Protein 3KN1 (pdb70)

Solvent-accessible surface area: 12862 Å² total

GO terms:
  GO:0005802 trans-Golgi network (C, IDA)
  GO:0005794 Golgi apparatus (C, IMP)
  GO:0043001 Golgi to plasma membrane protein transport (P, IMP)
  GO:0043066 negative regulation of apoptotic process (P, IMP)
  GO:0090161 Golgi ribbon formation (P, IMP)
  GO:0090164 asymmetric Golgi ribbon formation (P, IMP)
  GO:0070273 phosphatidylinositol-4-phosphate binding (F, IDA)
  GO:0031985 Golgi cisterna (C, IDA)
  GO:0045053 protein retention in Golgi apparatus (P, IMP)
  GO:0009306 protein secretion (P, IMP)
  GO:0010467 gene expression (P, IMP)
  GO:0016477 cell migration (P, IMP)
  GO:0030032 lamellipodium assembly (P, IMP)
  GO:0050901 leukocyte tethering or rolling (P, IMP)
  GO:0048194 Golgi vesicle budding (P, IMP)
  GO:0060352 cell adhesion molecule production (P, IMP)
  GO:0050714 positive regulation of protein secretion (P, IMP)
  GO:0007030 Golgi organization (P, IMP)
  GO:0009101 glycoprotein biosynthetic process (P, IMP)
  GO:0005515 protein binding (F, IPI)

Structure (mmCIF, N/CA/C/O backbone):
data_3KN1
#
_entry.id   3KN1
#
_cell.length_a   174.369
_cell.length_b   174.369
_cell.length_c   174.369
_cell.angle_alpha   90.000
_cell.angle_beta   90.000
_cell.angle_gamma   90.000
#
_symmetry.space_group_name_H-M   'I 4 3 2'
#
loop_
_entity.id
_entity.type
_entity.pdbx_description
1 polymer 'Golgi phosphoprotein 3'
2 non-polymer 'SULFATE ION'
3 water water
#
loop_
_atom_site.group_PDB
_atom_site.id
_atom_site.type_symbol
_atom_site.label_atom_id
_atom_site.label_alt_id
_atom_site.label_comp_id
_atom_site.label_asym_id
_atom_site.label_entity_id
_atom_site.label_seq_id
_atom_site.pdbx_PDB_ins_code
_atom_site.Cartn_x
_atom_site.Cartn_y
_atom_site.Cartn_z
_atom_site.occupancy
_atom_site.B_iso_or_equiv
_atom_site.auth_seq_id
_atom_site.auth_comp_id
_atom_site.auth_asym_id
_atom_site.auth_atom_id
_atom_site.pdbx_PDB_model_num
ATOM 1 N N . ARG A 1 10 ? -26.674 45.946 -34.238 1.00 34.01 59 ARG A N 1
ATOM 2 C CA . ARG A 1 10 ? -26.556 46.567 -32.866 1.00 34.19 59 ARG A CA 1
ATOM 3 C C . ARG A 1 10 ? -25.190 46.243 -32.246 1.00 33.60 59 ARG A C 1
ATOM 4 O O . ARG A 1 10 ? -24.827 45.082 -32.099 1.00 33.58 59 ARG A O 1
ATOM 6 N N . LEU A 1 11 ? -24.443 47.286 -31.897 1.00 32.73 60 LEU A N 1
ATOM 7 C CA . LEU A 1 11 ? -23.089 47.139 -31.383 1.00 31.01 60 LEU A CA 1
ATOM 8 C C . LEU A 1 11 ? -22.892 47.652 -29.973 1.00 30.88 60 LEU A C 1
ATOM 9 O O . LEU A 1 11 ? -23.332 48.751 -29.594 1.00 30.68 60 LEU A O 1
ATOM 14 N N . THR A 1 12 ? -22.170 46.850 -29.208 1.00 30.84 61 THR A N 1
ATOM 15 C CA . THR A 1 12 ? -21.725 47.243 -27.882 1.00 30.89 61 THR A CA 1
ATOM 16 C C . THR A 1 12 ? -20.664 48.355 -27.974 1.00 30.25 61 THR A C 1
ATOM 17 O O . THR A 1 12 ? -19.962 48.474 -28.969 1.00 30.14 61 THR A O 1
ATOM 21 N N . LEU A 1 13 ? -20.551 49.176 -26.950 1.00 29.59 62 LEU A N 1
ATOM 22 C CA . LEU A 1 13 ? -19.490 50.166 -26.951 1.00 29.49 62 LEU A CA 1
ATOM 23 C C . LEU A 1 13 ? -18.083 49.559 -27.075 1.00 29.58 62 LEU A C 1
ATOM 24 O O . LEU A 1 13 ? -17.202 50.213 -27.600 1.00 29.94 62 LEU A O 1
ATOM 37 N N . GLU A 1 15 ? -17.385 46.929 -28.928 1.00 29.24 64 GLU A N 1
ATOM 38 C CA . GLU A 1 15 ? -17.312 46.767 -30.357 1.00 28.59 64 GLU A CA 1
ATOM 39 C C . GLU A 1 15 ? -17.212 48.100 -31.125 1.00 28.48 64 GLU A C 1
ATOM 40 O O . GLU A 1 15 ? -16.593 48.161 -32.187 1.00 29.33 64 GLU A O 1
ATOM 46 N N . GLU A 1 16 ? -17.785 49.180 -30.630 1.00 27.11 65 GLU A N 1
ATOM 47 C CA . GLU A 1 16 ? -17.654 50.379 -31.403 1.00 26.57 65 GLU A CA 1
ATOM 48 C C . GLU A 1 16 ? -16.281 50.963 -31.154 1.00 26.16 65 GLU A C 1
ATOM 49 O O . GLU A 1 16 ? -15.642 51.460 -32.070 1.00 26.63 65 GLU A O 1
ATOM 55 N N . VAL A 1 17 ? -15.781 50.906 -29.934 1.00 25.26 66 VAL A N 1
ATOM 56 C CA . VAL A 1 17 ? -14.440 51.457 -29.733 1.00 24.88 66 VAL A CA 1
ATOM 57 C C . VAL A 1 17 ? -13.433 50.699 -30.600 1.00 24.04 66 VAL A C 1
ATOM 58 O O . VAL A 1 17 ? -12.719 51.263 -31.407 1.00 23.27 66 VAL A O 1
ATOM 62 N N . LEU A 1 18 ? -13.425 49.395 -30.424 1.00 24.04 67 LEU A N 1
ATOM 63 C CA . LEU A 1 18 ? -12.602 48.510 -31.192 1.00 24.37 67 LEU A CA 1
ATOM 64 C C . LEU A 1 18 ? -12.631 48.836 -32.703 1.00 24.82 67 LEU A C 1
ATOM 65 O O . LEU A 1 18 ? -11.563 49.067 -33.316 1.00 24.43 67 LEU A O 1
ATOM 70 N N . LEU A 1 19 ? -13.843 48.897 -33.285 1.00 24.86 68 LEU A N 1
ATOM 71 C CA . LEU A 1 19 ? -13.996 49.253 -34.718 1.00 24.02 68 LEU A CA 1
ATOM 72 C C . LEU A 1 19 ? -13.390 50.585 -35.068 1.00 23.81 68 LEU A C 1
ATOM 73 O O . LEU A 1 19 ? -12.762 50.692 -36.102 1.00 24.10 68 LEU A O 1
ATOM 78 N N . LEU A 1 20 ? -13.548 51.585 -34.205 1.00 23.66 69 LEU A N 1
ATOM 79 C CA . LEU A 1 20 ? -12.944 52.888 -34.459 1.00 24.24 69 LEU A CA 1
ATOM 80 C C . LEU A 1 20 ? -11.422 52.777 -34.625 1.00 25.53 69 LEU A C 1
ATOM 81 O O . LEU A 1 20 ? -10.810 53.519 -35.407 1.00 25.47 69 LEU A O 1
ATOM 86 N N . GLY A 1 21 ? -10.829 51.817 -33.916 1.00 26.42 70 GLY A N 1
ATOM 87 C CA . GLY A 1 21 ? -9.393 51.647 -33.941 1.00 27.29 70 GLY A CA 1
ATOM 88 C C . GLY A 1 21 ? -8.911 50.774 -35.064 1.00 28.00 70 GLY A C 1
ATOM 89 O O . GLY A 1 21 ? -7.716 50.586 -35.225 1.00 27.99 70 GLY A O 1
ATOM 90 N N . LEU A 1 22 ? -9.842 50.214 -35.824 1.00 28.71 71 LEU A N 1
ATOM 91 C CA . LEU A 1 22 ? -9.484 49.473 -36.995 1.00 29.97 71 LEU A CA 1
ATOM 92 C C . LEU A 1 22 ? -9.404 50.419 -38.212 1.00 31.60 71 LEU A C 1
ATOM 93 O O . LEU A 1 22 ? -10.426 50.999 -38.630 1.00 31.94 71 LEU A O 1
ATOM 98 N N . LYS A 1 23 ? -8.191 50.577 -38.763 1.00 32.84 72 LYS A N 1
ATOM 99 C CA . LYS A 1 23 ? -7.900 51.541 -39.849 1.00 34.19 72 LYS A CA 1
ATOM 100 C C . LYS A 1 23 ? -8.005 51.023 -41.301 1.00 35.42 72 LYS A C 1
ATOM 101 O O . LYS A 1 23 ? -8.546 51.698 -42.152 1.00 36.53 72 LYS A O 1
ATOM 107 N N . ASP A 1 24 ? -7.434 49.872 -41.611 1.00 36.68 73 ASP A N 1
ATOM 108 C CA . ASP A 1 24 ? -7.552 49.329 -42.947 1.00 37.43 73 ASP A CA 1
ATOM 109 C C . ASP A 1 24 ? -8.471 48.145 -4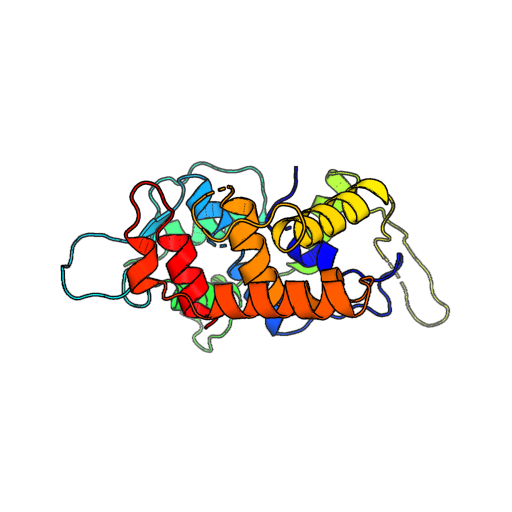2.785 1.00 37.87 73 ASP A C 1
ATOM 110 O O . ASP A 1 24 ? -9.170 48.013 -41.778 1.00 38.36 73 ASP A O 1
ATOM 115 N N . ARG A 1 25 ? -8.497 47.296 -43.782 1.00 38.18 74 ARG A N 1
ATOM 116 C CA . ARG A 1 25 ? -9.334 46.143 -43.740 1.00 38.18 74 ARG A CA 1
ATOM 117 C C . ARG A 1 25 ? -8.670 45.065 -42.887 1.00 37.74 74 ARG A C 1
ATOM 118 O O . ARG A 1 25 ? -9.334 44.437 -42.059 1.00 37.36 74 ARG A O 1
ATOM 126 N N . GLU A 1 26 ? -7.366 44.844 -43.096 1.00 37.48 75 GLU A N 1
ATOM 127 C CA . GLU A 1 26 ? -6.678 43.666 -42.511 1.00 37.52 75 GLU A CA 1
ATOM 128 C C . GLU A 1 26 ? -6.198 43.950 -41.100 1.00 36.37 75 GLU A C 1
ATOM 129 O O . GLU A 1 26 ? -6.012 43.040 -40.281 1.00 35.39 75 GLU A O 1
ATOM 135 N N . GLY A 1 27 ? -6.003 45.235 -40.837 1.00 35.72 76 GLY A N 1
ATOM 136 C CA . GLY A 1 27 ? -5.724 45.707 -39.497 1.00 34.86 76 GLY A CA 1
ATOM 137 C C . GLY A 1 27 ? -4.283 45.547 -39.134 1.00 34.15 76 GLY A C 1
ATOM 138 O O . GLY A 1 27 ? -3.962 45.601 -37.957 1.00 34.25 76 GLY A O 1
ATOM 139 N N . TYR A 1 28 ? -3.414 45.373 -40.130 1.00 33.52 77 TYR A N 1
ATOM 140 C CA . TYR A 1 28 ? -1.987 45.235 -39.848 1.00 33.38 77 TYR A CA 1
ATOM 141 C C . TYR A 1 28 ? -1.327 46.544 -39.471 1.00 33.19 77 TYR A C 1
ATOM 142 O O . TYR A 1 28 ? -0.166 46.575 -39.087 1.00 32.88 77 TYR A O 1
ATOM 151 N N . THR A 1 29 ? -2.032 47.652 -39.585 1.00 33.31 78 THR A N 1
ATOM 152 C CA . THR A 1 29 ? -1.418 48.863 -39.086 1.00 33.00 78 THR A CA 1
ATOM 153 C C . THR A 1 29 ? -2.259 49.441 -37.948 1.00 32.52 78 THR A C 1
ATOM 154 O O . THR A 1 29 ? -2.165 50.631 -37.658 1.00 32.17 78 THR A O 1
ATOM 158 N N . SER A 1 30 ? -3.066 48.580 -37.311 1.00 32.08 79 SER A N 1
ATOM 159 C CA . SER A 1 30 ? -3.828 48.926 -36.095 1.00 31.67 79 SER A CA 1
ATOM 160 C C . SER A 1 30 ? -3.248 48.156 -34.935 1.00 31.54 79 SER A C 1
ATOM 161 O O . SER A 1 30 ? -2.945 46.969 -35.112 1.00 31.90 79 SER A O 1
ATOM 164 N N . PHE A 1 31 ? -3.102 48.812 -33.769 1.00 30.93 80 PHE A N 1
ATOM 165 C CA . PHE A 1 31 ? -2.410 48.216 -32.610 1.00 30.19 80 PHE A CA 1
ATOM 166 C C . PHE A 1 31 ? -3.143 48.250 -31.307 1.00 30.14 80 PHE A C 1
ATOM 167 O O . PHE A 1 31 ? -3.766 49.237 -30.978 1.00 29.69 80 PHE A O 1
ATOM 175 N N . TRP A 1 32 ? -3.079 47.138 -30.580 1.00 30.44 81 TRP A N 1
ATOM 176 C CA . TRP A 1 32 ? -3.563 47.064 -29.201 1.00 30.34 81 TRP A CA 1
ATOM 177 C C . TRP A 1 32 ? -2.599 47.839 -28.351 1.00 30.77 81 TRP A C 1
ATOM 178 O O . TRP A 1 32 ? -1.447 48.037 -28.730 1.00 31.27 81 TRP A O 1
ATOM 189 N N . ASN A 1 33 ? -3.055 48.258 -27.193 1.00 30.96 82 ASN A N 1
ATOM 190 C CA . ASN A 1 33 ? -2.184 48.933 -26.270 1.00 31.53 82 ASN A CA 1
ATOM 191 C C . ASN A 1 33 ? -2.873 49.128 -24.915 1.00 32.57 82 ASN A C 1
ATOM 192 O O . ASN A 1 33 ? -3.981 48.677 -24.692 1.00 32.61 82 ASN A O 1
ATOM 197 N N . ASP A 1 34 ? -2.227 49.814 -24.003 1.00 34.12 83 ASP A N 1
ATOM 198 C CA . ASP A 1 34 ? -2.733 49.828 -22.659 1.00 35.90 83 ASP A CA 1
ATOM 199 C C . ASP A 1 34 ? -3.877 50.800 -22.455 1.00 35.83 83 ASP A C 1
ATOM 200 O O . ASP A 1 34 ? -4.567 50.759 -21.429 1.00 35.77 83 ASP A O 1
ATOM 205 N N . CYS A 1 35 ? -4.085 51.693 -23.412 1.00 35.70 84 CYS A N 1
ATOM 206 C CA . CYS A 1 35 ? -5.124 52.684 -23.226 1.00 35.89 84 CYS A CA 1
ATOM 207 C C . CYS A 1 35 ? -6.445 52.077 -23.528 1.00 34.13 84 CYS A C 1
ATOM 208 O O . CYS A 1 35 ? -7.371 52.224 -22.741 1.00 34.25 84 CYS A O 1
ATOM 211 N N . ILE A 1 36 ? -6.499 51.374 -24.655 1.00 32.37 85 ILE A N 1
ATOM 212 C CA . ILE A 1 36 ? -7.720 50.789 -25.177 1.00 30.62 85 ILE A CA 1
ATOM 213 C C . ILE A 1 36 ? -8.170 49.559 -24.366 1.00 30.95 85 ILE A C 1
ATOM 214 O O . ILE A 1 36 ? -9.375 49.326 -24.203 1.00 31.65 85 ILE A O 1
ATOM 219 N N . SER A 1 37 ? -7.246 48.765 -23.835 1.00 30.04 86 SER A N 1
ATOM 220 C CA . SER A 1 37 ? -7.719 47.625 -23.073 1.00 30.02 86 SER A CA 1
ATOM 221 C C . SER A 1 37 ? -8.260 48.098 -21.751 1.00 29.24 86 SER A C 1
ATOM 222 O O . SER A 1 37 ? -9.115 47.453 -21.153 1.00 29.52 86 SER A O 1
ATOM 225 N N . SER A 1 38 ? -7.775 49.231 -21.289 1.00 28.21 87 SER A N 1
ATOM 226 C CA . SER A 1 38 ? -8.424 49.855 -20.167 1.00 27.82 87 SER A CA 1
ATOM 227 C C . SER A 1 38 ? -9.715 50.458 -20.627 1.00 27.42 87 SER A C 1
ATOM 228 O O . SER A 1 38 ? -10.739 50.290 -19.979 1.00 27.46 87 SER A O 1
ATOM 231 N N . GLY A 1 39 ? -9.648 51.152 -21.766 1.00 27.26 88 GLY A N 1
ATOM 232 C CA . GLY A 1 39 ? -10.802 51.729 -22.448 1.00 26.45 88 GLY A CA 1
ATOM 233 C C . GLY A 1 39 ? -11.948 50.757 -22.492 1.00 26.13 88 GLY A C 1
ATOM 234 O O . GLY A 1 39 ? -13.037 51.078 -22.073 1.00 26.20 88 GLY A O 1
ATOM 235 N N . LEU A 1 40 ? -11.690 49.539 -22.945 1.00 25.88 89 LEU A N 1
ATOM 236 C CA . LEU A 1 40 ? -12.757 48.577 -23.087 1.00 25.96 89 LEU A CA 1
ATOM 237 C C . LEU A 1 40 ? -13.387 48.137 -21.759 1.00 26.62 89 LEU A C 1
ATOM 238 O O . LEU A 1 40 ? -14.553 47.765 -21.689 1.00 27.00 89 LEU A O 1
ATOM 243 N N . ARG A 1 41 ? -12.623 48.168 -20.691 1.00 27.13 90 ARG A N 1
ATOM 244 C CA . ARG A 1 41 ? -13.208 47.801 -19.435 1.00 27.76 90 ARG A CA 1
ATOM 245 C C . ARG A 1 41 ? -14.112 48.915 -18.936 1.00 28.37 90 ARG A C 1
ATOM 246 O O . ARG A 1 41 ? -15.119 48.650 -18.296 1.00 28.65 90 ARG A O 1
ATOM 254 N N . GLY A 1 42 ? -13.795 50.155 -19.295 1.00 28.45 91 GLY A N 1
ATOM 255 C CA . GLY A 1 42 ? -14.709 51.245 -19.034 1.00 28.99 91 GLY A CA 1
ATOM 256 C C . GLY A 1 42 ? -15.993 50.999 -19.803 1.00 29.78 91 GLY A C 1
ATOM 257 O O . GLY A 1 42 ? -17.085 51.100 -19.257 1.00 30.36 91 GLY A O 1
ATOM 258 N N . CYS A 1 43 ? -15.869 50.636 -21.069 1.00 29.98 92 CYS A N 1
ATOM 259 C CA . CYS A 1 43 ? -17.026 50.428 -21.896 1.00 30.69 92 CYS A CA 1
ATOM 260 C C . CYS A 1 43 ? -17.971 49.426 -21.309 1.00 30.74 92 CYS A C 1
ATOM 261 O O . CYS A 1 43 ? -19.169 49.508 -21.560 1.00 31.11 92 CYS A O 1
ATOM 272 N N . LEU A 1 45 ? -18.469 48.640 -18.060 1.00 26.70 94 LEU A N 1
ATOM 273 C CA . LEU A 1 45 ? -19.220 49.151 -16.942 1.00 24.66 94 LEU A CA 1
ATOM 274 C C . LEU A 1 45 ? -20.262 50.095 -17.438 1.00 23.68 94 LEU A C 1
ATOM 275 O O . LEU A 1 45 ? -21.345 50.089 -16.933 1.00 23.47 94 LEU A O 1
ATOM 280 N N . ILE A 1 46 ? -19.961 50.896 -18.444 1.00 23.32 95 ILE A N 1
ATOM 281 C CA . ILE A 1 46 ? -21.009 51.752 -18.978 1.00 23.15 95 ILE A CA 1
ATOM 282 C C . ILE A 1 46 ? -22.129 50.904 -19.617 1.00 23.76 95 ILE A C 1
ATOM 283 O O . ILE A 1 46 ? -23.327 51.232 -19.454 1.00 23.38 95 ILE A O 1
ATOM 288 N N . GLU A 1 47 ? -21.751 49.824 -20.326 1.00 23.51 96 GLU A N 1
ATOM 289 C CA . GLU A 1 47 ? -22.749 48.976 -20.958 1.00 23.35 96 GLU A CA 1
ATOM 290 C C . GLU A 1 47 ? -23.637 48.426 -19.886 1.00 23.44 96 GLU A C 1
ATOM 291 O O . GLU A 1 47 ? -24.872 48.512 -20.021 1.00 24.11 96 GLU A O 1
ATOM 297 N N . LEU A 1 48 ? -23.026 47.893 -18.812 1.00 22.46 97 LEU A N 1
ATOM 298 C CA . LEU A 1 48 ? -23.805 47.284 -17.727 1.00 21.41 97 LEU A CA 1
ATOM 299 C C . LEU A 1 48 ? -24.680 48.292 -17.038 1.00 20.92 97 LEU A C 1
ATOM 300 O O . LEU A 1 48 ? -25.790 47.961 -16.671 1.00 21.61 97 LEU A O 1
ATOM 305 N N . ALA A 1 49 ? -24.210 49.521 -16.906 1.00 20.01 98 ALA A N 1
ATOM 306 C CA . ALA A 1 49 ? -25.013 50.555 -16.277 1.00 20.90 98 ALA A CA 1
ATOM 307 C C . ALA A 1 49 ? -26.257 50.852 -17.105 1.00 21.14 98 ALA A C 1
ATOM 308 O O . ALA A 1 49 ? -27.381 50.767 -16.626 1.00 20.27 98 ALA A O 1
ATOM 310 N N . LEU A 1 50 ? -26.045 51.193 -18.362 1.00 22.04 99 LEU A N 1
ATOM 311 C CA . LEU A 1 50 ? -27.151 51.585 -19.212 1.00 22.68 99 LEU A CA 1
ATOM 312 C C . LEU A 1 50 ? -28.205 50.510 -19.248 1.00 23.52 99 LEU A C 1
ATOM 313 O O . LEU A 1 50 ? -29.357 50.809 -19.509 1.00 24.57 99 LEU A O 1
ATOM 318 N N . ARG A 1 51 ? -27.848 49.270 -18.963 1.00 23.94 100 ARG A N 1
ATOM 319 C CA . ARG A 1 51 ? -28.844 48.218 -19.068 1.00 24.88 100 ARG A CA 1
ATOM 320 C C . ARG A 1 51 ? -29.447 47.839 -17.725 1.00 25.65 100 ARG A C 1
ATOM 321 O O . ARG A 1 51 ? -29.986 46.731 -17.566 1.00 26.16 100 ARG A O 1
ATOM 329 N N . GLY A 1 52 ? -29.316 48.747 -16.765 1.00 26.07 101 GLY A N 1
ATOM 330 C CA . GLY A 1 52 ? -29.930 48.633 -15.462 1.00 26.50 101 GLY A CA 1
ATOM 331 C C . GLY A 1 52 ? -29.311 47.513 -14.685 1.00 27.42 101 GLY A C 1
ATOM 332 O O . GLY A 1 52 ? -29.978 46.940 -13.821 1.00 28.23 101 GLY A O 1
ATOM 333 N N . ARG A 1 53 ? -28.055 47.177 -14.990 1.00 27.43 102 ARG A N 1
ATOM 334 C CA . ARG A 1 53 ? -27.363 46.121 -14.263 1.00 27.84 102 ARG A CA 1
ATOM 335 C C . ARG A 1 53 ? -26.591 46.672 -13.084 1.00 28.51 102 ARG A C 1
ATOM 336 O O . ARG A 1 53 ? -26.459 46.008 -12.070 1.00 29.11 102 ARG A O 1
ATOM 344 N N . LEU A 1 54 ? -26.073 47.883 -13.207 1.00 29.04 103 LEU A N 1
ATOM 345 C CA . LEU A 1 54 ? -25.324 48.463 -12.114 1.00 29.69 103 LEU A CA 1
ATOM 346 C C . LEU A 1 54 ? -25.736 49.909 -11.863 1.00 31.36 103 LEU A C 1
ATOM 347 O O . LEU A 1 54 ? -26.230 50.598 -12.768 1.00 32.31 103 LEU A O 1
ATOM 352 N N . GLN A 1 55 ? -25.467 50.373 -10.642 1.00 32.41 104 GLN A N 1
ATOM 353 C CA . GLN A 1 55 ? -25.792 51.706 -10.182 1.00 33.31 104 GLN A CA 1
ATOM 354 C C . GLN A 1 55 ? -24.682 52.056 -9.212 1.00 33.54 104 GLN A C 1
ATOM 355 O O . GLN A 1 55 ? -24.002 51.156 -8.728 1.00 33.45 104 GLN A O 1
ATOM 361 N N . LEU A 1 56 ? -24.516 53.329 -8.876 1.00 33.70 105 LEU A N 1
ATOM 362 C CA . LEU A 1 56 ? -23.644 53.672 -7.778 1.00 34.58 105 LEU A CA 1
ATOM 363 C C . LEU A 1 56 ? -24.399 53.749 -6.461 1.00 36.57 105 LEU A C 1
ATOM 364 O O . LEU A 1 56 ? -25.465 54.311 -6.409 1.00 36.66 105 LEU A O 1
ATOM 369 N N . GLU A 1 57 ? -23.840 53.202 -5.387 1.00 39.36 106 GLU A N 1
ATOM 370 C CA . GLU A 1 57 ? -24.370 53.423 -4.055 1.00 42.46 106 GLU A CA 1
ATOM 371 C C . GLU A 1 57 ? -24.759 54.893 -3.921 1.00 44.01 106 GLU A C 1
ATOM 372 O O . GLU A 1 57 ? -24.110 55.785 -4.461 1.00 43.29 106 GLU A O 1
ATOM 378 N N . ALA A 1 58 ? -25.823 55.127 -3.170 1.00 46.95 107 ALA A N 1
ATOM 379 C CA . ALA A 1 58 ? -26.357 56.456 -2.989 1.00 49.62 107 ALA A CA 1
ATOM 380 C C . ALA A 1 58 ? -26.548 56.831 -1.524 1.00 51.81 107 ALA A C 1
ATOM 381 O O . ALA A 1 58 ? -27.161 57.845 -1.243 1.00 52.11 107 ALA A O 1
ATOM 383 N N . CYS A 1 59 ? -26.012 56.046 -0.596 1.00 54.69 108 CYS A N 1
ATOM 384 C CA . CYS A 1 59 ? -26.351 56.210 0.817 1.00 58.05 108 CYS A CA 1
ATOM 385 C C . CYS A 1 59 ? -25.656 57.364 1.587 1.00 60.43 108 CYS A C 1
ATOM 386 O O . CYS A 1 59 ? -26.302 58.106 2.338 1.00 60.54 108 CYS A O 1
ATOM 389 N N . GLY A 1 60 ? -24.353 57.534 1.422 1.00 63.40 109 GLY A N 1
ATOM 390 C CA . GLY A 1 60 ? -23.696 58.650 2.096 1.00 67.58 109 GLY A CA 1
ATOM 391 C C . GLY A 1 60 ? -23.309 59.822 1.194 1.00 70.84 109 GLY A C 1
ATOM 392 O O . GLY A 1 60 ? -22.528 60.696 1.619 1.00 71.67 109 GLY A O 1
ATOM 401 N N . ARG A 1 62 ? -24.058 62.598 0.257 1.00 75.72 111 ARG A N 1
ATOM 402 C CA . ARG A 1 62 ? -23.866 63.802 1.066 1.00 75.58 111 ARG A CA 1
ATOM 403 C C . ARG A 1 62 ? -22.396 64.328 0.972 1.00 75.00 111 ARG A C 1
ATOM 404 O O . ARG A 1 62 ? -22.170 65.481 0.576 1.00 74.98 111 ARG A O 1
ATOM 412 N N . ARG A 1 63 ? -21.409 63.477 1.282 1.00 73.97 112 ARG A N 1
ATOM 413 C CA . ARG A 1 63 ? -19.986 63.895 1.246 1.00 72.91 112 ARG A CA 1
ATOM 414 C C . ARG A 1 63 ? -19.110 63.370 0.063 1.00 71.75 112 ARG A C 1
ATOM 415 O O . ARG A 1 63 ? -18.033 63.943 -0.200 1.00 71.96 112 ARG A O 1
ATOM 417 N N . LYS A 1 64 ? -19.572 62.323 -0.647 1.00 69.57 113 LYS A N 1
ATOM 418 C CA . LYS A 1 64 ? -18.701 61.493 -1.542 1.00 66.78 113 LYS A CA 1
ATOM 419 C C . LYS A 1 64 ? -18.690 61.904 -3.021 1.00 64.65 113 LYS A C 1
ATOM 420 O O . LYS A 1 64 ? -19.646 62.531 -3.485 1.00 64.31 113 LYS A O 1
ATOM 426 N N . SER A 1 65 ? -17.602 61.550 -3.733 1.00 61.83 114 SER A N 1
ATOM 427 C CA . SER A 1 65 ? -17.473 61.740 -5.197 1.00 58.79 114 SER A CA 1
ATOM 428 C C . SER A 1 65 ? -17.964 60.517 -5.929 1.00 56.64 114 SER A C 1
ATOM 429 O O . SER A 1 65 ? -18.196 59.459 -5.354 1.00 56.05 114 SER A O 1
ATOM 432 N N . LEU A 1 66 ? -18.048 60.675 -7.238 1.00 54.04 115 LEU A N 1
ATOM 433 C CA . LEU A 1 66 ? -18.209 59.565 -8.153 1.00 51.24 115 LEU A CA 1
ATOM 434 C C . LEU A 1 66 ? -17.086 58.539 -7.986 1.00 49.58 115 LEU A C 1
ATOM 435 O O . LEU A 1 66 ? -17.329 57.326 -7.991 1.00 48.90 115 LEU A O 1
ATOM 440 N N . LEU A 1 67 ? -15.865 59.040 -7.810 1.00 47.84 116 LEU A N 1
ATOM 441 C CA . LEU A 1 67 ? -14.668 58.207 -7.696 1.00 46.15 116 LEU A CA 1
ATOM 442 C C . LEU A 1 67 ? -14.596 57.430 -6.400 1.00 44.61 116 LEU A C 1
ATOM 443 O O . LEU A 1 67 ? -13.827 56.485 -6.262 1.00 44.29 116 LEU A O 1
ATOM 448 N N . THR A 1 68 ? -15.404 57.827 -5.438 1.00 43.17 117 THR A N 1
ATOM 449 C CA . THR A 1 68 ? -15.317 57.192 -4.143 1.00 41.51 117 THR A CA 1
ATOM 450 C C . THR A 1 68 ? -16.541 56.348 -3.783 1.00 40.02 117 THR A C 1
ATOM 451 O O . THR A 1 68 ? -16.468 55.569 -2.841 1.00 39.91 117 THR A O 1
ATOM 455 N N . ARG A 1 69 ? -17.635 56.502 -4.539 1.00 38.34 118 ARG A N 1
ATOM 456 C CA . ARG A 1 69 ? -18.892 55.767 -4.344 1.00 36.61 118 ARG A CA 1
ATOM 457 C C . ARG A 1 69 ? -18.807 54.386 -4.899 1.00 36.65 118 ARG A C 1
ATOM 458 O O . ARG A 1 69 ? -18.101 54.155 -5.869 1.00 37.86 118 ARG A O 1
ATOM 466 N N . LYS A 1 70 ? -19.528 53.458 -4.289 1.00 36.51 119 LYS A N 1
ATOM 467 C CA . LYS A 1 70 ? -19.342 52.039 -4.590 1.00 36.21 119 LYS A CA 1
ATOM 468 C C . LYS A 1 70 ? -20.271 51.555 -5.671 1.00 34.63 119 LYS A C 1
ATOM 469 O O . LYS A 1 70 ? -21.329 52.119 -5.864 1.00 34.79 119 LYS A O 1
ATOM 475 N N . VAL A 1 71 ? -19.860 50.533 -6.406 1.00 33.07 120 VAL A N 1
ATOM 476 C CA . VAL A 1 71 ? -20.671 50.057 -7.511 1.00 31.50 120 VAL A CA 1
ATOM 477 C C . VAL A 1 71 ? -21.563 48.959 -6.993 1.00 31.73 120 VAL A C 1
ATOM 478 O O . VAL A 1 71 ? -21.076 48.008 -6.378 1.00 32.03 120 VAL A O 1
ATOM 482 N N . ILE A 1 72 ? -22.864 49.110 -7.232 1.00 31.67 121 ILE A N 1
ATOM 483 C CA . ILE A 1 72 ? -23.867 48.120 -6.848 1.00 31.91 121 ILE A CA 1
ATOM 484 C C . ILE A 1 72 ? -24.502 47.422 -8.045 1.00 31.94 121 ILE A C 1
ATOM 485 O O . ILE A 1 72 ? -24.998 48.064 -8.990 1.00 31.80 121 ILE A O 1
ATOM 490 N N . CYS A 1 73 ? -24.501 46.097 -7.967 1.00 31.98 122 CYS A N 1
ATOM 491 C CA . CYS A 1 73 ? -25.188 45.236 -8.922 1.00 32.27 122 CYS A CA 1
ATOM 492 C C . CYS A 1 73 ? -26.675 45.238 -8.635 1.00 32.39 122 CYS A C 1
ATOM 493 O O . CYS A 1 73 ? -27.129 44.565 -7.726 1.00 32.66 122 CYS A O 1
ATOM 496 N N . LYS A 1 74 ? -27.449 46.013 -9.386 1.00 33.00 123 LYS A N 1
ATOM 497 C CA . LYS A 1 74 ? -28.879 46.103 -9.086 1.00 32.70 123 LYS A CA 1
ATOM 498 C C . LYS A 1 74 ? -29.685 44.989 -9.747 1.00 31.69 123 LYS A C 1
ATOM 499 O O . LYS A 1 74 ? -30.855 44.814 -9.414 1.00 31.77 123 LYS A O 1
ATOM 505 N N . SER A 1 75 ? -29.042 44.223 -10.636 1.00 31.03 124 SER A N 1
ATOM 506 C CA . SER A 1 75 ? -29.648 43.075 -11.335 1.00 30.79 124 SER A CA 1
ATOM 507 C C . SER A 1 75 ? -28.606 42.145 -11.987 1.00 31.33 124 SER A C 1
ATOM 508 O O . SER A 1 75 ? -27.772 42.597 -12.745 1.00 31.36 124 SER A O 1
ATOM 511 N N . ASP A 1 76 ? -28.669 40.852 -11.720 1.00 31.87 125 ASP A N 1
ATOM 512 C CA . ASP A 1 76 ? -27.723 39.934 -12.326 1.00 33.60 125 ASP A CA 1
ATOM 513 C C . ASP A 1 76 ? -28.234 39.195 -13.563 1.00 33.65 125 ASP A C 1
ATOM 514 O O . ASP A 1 76 ? -27.688 38.132 -13.939 1.00 33.41 125 ASP A O 1
ATOM 519 N N . ALA A 1 77 ? -29.275 39.737 -14.192 1.00 33.77 126 ALA A N 1
ATOM 520 C CA . ALA A 1 77 ? -29.899 39.079 -15.348 1.00 33.65 126 ALA A CA 1
ATOM 521 C C . ALA A 1 77 ? -28.896 38.910 -16.491 1.00 33.93 126 ALA A C 1
ATOM 522 O O . ALA A 1 77 ? -28.186 39.850 -16.845 1.00 34.10 126 ALA A O 1
ATOM 524 N N . PRO A 1 78 ? -28.814 37.712 -17.079 1.00 34.06 127 PRO A N 1
ATOM 525 C CA . PRO A 1 78 ? -27.820 37.605 -18.141 1.00 33.55 127 PRO A CA 1
ATOM 526 C C . PRO A 1 78 ? -28.183 38.512 -19.322 1.00 32.78 127 PRO A C 1
ATOM 527 O O . PRO A 1 78 ? -29.352 38.699 -19.591 1.00 32.52 127 PRO A O 1
ATOM 531 N N . THR A 1 79 ? -27.170 39.072 -19.986 1.00 32.67 128 THR A N 1
ATOM 532 C CA . THR A 1 79 ? -27.312 40.014 -21.117 1.00 32.11 128 THR A CA 1
ATOM 533 C C . THR A 1 79 ? -27.127 39.401 -22.520 1.00 32.33 128 THR A C 1
ATOM 534 O O . THR A 1 79 ? -27.533 39.992 -23.517 1.00 31.39 128 THR A O 1
ATOM 538 N N . GLY A 1 80 ? -26.492 38.231 -22.591 1.00 33.28 129 GLY A N 1
ATOM 539 C CA . GLY A 1 80 ? -26.149 37.613 -23.869 1.00 33.99 129 GLY A CA 1
ATOM 540 C C . GLY A 1 80 ? -24.926 38.206 -24.574 1.00 34.66 129 GLY A C 1
ATOM 541 O O . GLY A 1 80 ? -24.803 38.071 -25.774 1.00 35.11 129 GLY A O 1
ATOM 542 N N . ASP A 1 81 ? -24.043 38.899 -23.856 1.00 35.01 130 ASP A N 1
ATOM 543 C CA . ASP A 1 81 ? -22.695 39.187 -24.351 1.00 35.53 130 ASP A CA 1
ATOM 544 C C . ASP A 1 81 ? -21.766 38.467 -23.380 1.00 35.12 130 ASP A C 1
ATOM 545 O O . ASP A 1 81 ? -21.757 38.739 -22.184 1.00 35.30 130 ASP A O 1
ATOM 550 N N . VAL A 1 82 ? -20.973 37.544 -23.895 1.00 34.65 131 VAL A N 1
ATOM 551 C CA . VAL A 1 82 ? -20.183 36.726 -23.021 1.00 34.01 131 VAL A CA 1
ATOM 552 C C . VAL A 1 82 ? -19.236 37.529 -22.094 1.00 33.53 131 VAL A C 1
ATOM 553 O O . VAL A 1 82 ? -19.027 37.131 -20.946 1.00 34.04 131 VAL A O 1
ATOM 557 N N . LEU A 1 83 ? -18.715 38.672 -22.539 1.00 32.78 132 LEU A N 1
ATOM 558 C CA . LEU A 1 83 ? -17.834 39.449 -21.657 1.00 32.20 132 LEU A CA 1
ATOM 559 C C . LEU A 1 83 ? -18.645 40.261 -20.708 1.00 31.81 132 LEU A C 1
ATOM 560 O O . LEU A 1 83 ? -18.240 40.473 -19.565 1.00 32.06 132 LEU A O 1
ATOM 565 N N . LEU A 1 84 ? -19.754 40.797 -21.187 1.00 31.09 133 LEU A N 1
ATOM 566 C CA . LEU A 1 84 ? -20.560 41.564 -20.290 1.00 30.71 133 LEU A CA 1
ATOM 567 C C . LEU A 1 84 ? -20.964 40.655 -19.144 1.00 30.89 133 LEU A C 1
ATOM 568 O O . LEU A 1 84 ? -20.919 41.069 -17.997 1.00 31.06 133 LEU A O 1
ATOM 573 N N . ASP A 1 85 ? -21.280 39.401 -19.442 1.00 31.03 134 ASP A N 1
ATOM 574 C CA . ASP A 1 85 ? -21.673 38.460 -18.397 1.00 32.15 134 ASP A CA 1
ATOM 575 C C . ASP A 1 85 ? -20.564 38.036 -17.436 1.00 31.87 134 ASP A C 1
ATOM 576 O O . ASP A 1 85 ? -20.810 37.965 -16.248 1.00 31.93 134 ASP A O 1
ATOM 581 N N . GLU A 1 86 ? -19.361 37.759 -17.936 1.00 31.74 135 GLU A N 1
ATOM 582 C CA . GLU A 1 86 ? -18.193 37.577 -17.065 1.00 31.80 135 GLU A CA 1
ATOM 583 C C . GLU A 1 86 ? -18.021 38.729 -16.081 1.00 31.33 135 GLU A C 1
ATOM 584 O O . GLU A 1 86 ? -17.916 38.501 -14.885 1.00 32.17 135 GLU A O 1
ATOM 590 N N . ALA A 1 87 ? -18.005 39.959 -16.591 1.00 30.51 136 ALA A N 1
ATOM 591 C CA . ALA A 1 87 ? -17.861 41.141 -15.769 1.00 29.71 136 ALA A CA 1
ATOM 592 C C . ALA A 1 87 ? -18.986 41.296 -14.774 1.00 29.74 136 ALA A C 1
ATOM 593 O O . ALA A 1 87 ? -18.738 41.656 -13.641 1.00 30.25 136 ALA A O 1
ATOM 595 N N . LEU A 1 88 ? -20.223 41.032 -15.173 1.00 29.32 137 LEU A N 1
ATOM 596 C CA . LEU A 1 88 ? -21.338 41.219 -14.243 1.00 28.82 137 LEU A CA 1
ATOM 597 C C . LEU A 1 88 ? -21.310 40.148 -13.149 1.00 29.10 137 LEU A C 1
ATOM 598 O O . LEU A 1 88 ? -21.623 40.434 -11.991 1.00 28.11 137 LEU A O 1
ATOM 603 N N . LYS A 1 89 ? -20.904 38.929 -13.526 1.00 29.91 138 LYS A N 1
ATOM 604 C CA . LYS A 1 89 ? -20.839 37.812 -12.589 1.00 30.77 138 LYS A CA 1
ATOM 605 C C . LYS A 1 89 ? -19.839 38.093 -11.486 1.00 30.85 138 LYS A C 1
ATOM 606 O O . LYS A 1 89 ? -20.091 37.724 -10.327 1.00 31.03 138 LYS A O 1
ATOM 612 N N . HIS A 1 90 ? -18.737 38.766 -11.831 1.00 30.41 139 HIS A N 1
ATOM 613 C CA . HIS A 1 90 ? -17.777 39.209 -10.830 1.00 30.48 139 HIS A CA 1
ATOM 614 C C . HIS A 1 90 ? -18.304 40.306 -9.911 1.00 30.55 139 HIS A C 1
ATOM 615 O O . HIS A 1 90 ? -18.081 40.259 -8.725 1.00 31.03 139 HIS A O 1
ATOM 622 N N . VAL A 1 91 ? -18.999 41.282 -10.485 1.00 30.81 140 VAL A N 1
ATOM 623 C CA . VAL A 1 91 ? -19.547 42.391 -9.711 1.00 30.73 140 VAL A CA 1
ATOM 624 C C . VAL A 1 91 ? -20.701 41.933 -8.826 1.00 31.87 140 VAL A C 1
ATOM 625 O O . VAL A 1 91 ? -21.317 42.738 -8.128 1.00 31.83 140 VAL A O 1
ATOM 629 N N . LYS A 1 92 ? -20.988 40.636 -8.860 1.00 33.08 141 LYS A N 1
ATOM 630 C CA . LYS A 1 92 ? -22.069 40.070 -8.061 1.00 34.60 141 LYS A CA 1
ATOM 631 C C . LYS A 1 92 ? -21.527 39.302 -6.861 1.00 35.51 141 LYS A C 1
ATOM 632 O O . LYS A 1 92 ? -22.125 39.311 -5.785 1.00 36.54 141 LYS A O 1
ATOM 638 N N . GLU A 1 93 ? -20.391 38.639 -7.052 1.00 36.19 142 GLU A N 1
ATOM 639 C CA . GLU A 1 93 ? -19.768 37.863 -5.986 1.00 36.47 142 GLU A CA 1
ATOM 640 C C . GLU A 1 93 ? -18.846 38.732 -5.137 1.00 36.76 142 GLU A C 1
ATOM 641 O O . GLU A 1 93 ? -18.785 38.581 -3.917 1.00 38.13 142 GLU A O 1
ATOM 647 N N . THR A 1 94 ? -18.130 39.641 -5.790 1.00 36.67 143 THR A N 1
ATOM 648 C CA . THR A 1 94 ? -17.208 40.533 -5.097 1.00 36.38 143 THR A CA 1
ATOM 649 C C . THR A 1 94 ? -17.934 41.369 -4.048 1.00 37.39 143 THR A C 1
ATOM 650 O O . THR A 1 94 ? -18.926 42.034 -4.348 1.00 38.54 143 THR A O 1
ATOM 654 N N . GLN A 1 95 ? -17.434 41.330 -2.818 1.00 38.22 144 GLN A N 1
ATOM 655 C CA . GLN A 1 95 ? -18.034 42.083 -1.723 1.00 38.48 144 GLN A CA 1
ATOM 656 C C . GLN A 1 95 ? -17.101 42.144 -0.518 1.00 38.01 144 GLN A C 1
ATOM 657 O O . GLN A 1 95 ? -16.305 41.232 -0.290 1.00 38.19 144 GLN A O 1
ATOM 663 N N . PRO A 1 96 ? -17.204 43.224 0.249 1.00 37.93 145 PRO A N 1
ATOM 664 C CA . PRO A 1 96 ? -18.163 44.292 -0.050 1.00 37.64 145 PRO A CA 1
ATOM 665 C C . PRO A 1 96 ? -17.955 44.861 -1.450 1.00 37.33 145 PRO A C 1
ATOM 666 O O . PRO A 1 96 ? -17.030 44.451 -2.151 1.00 37.32 145 PRO A O 1
ATOM 670 N N . PRO A 1 97 ? -18.812 45.796 -1.847 1.00 36.96 146 PRO A N 1
ATOM 671 C CA . PRO A 1 97 ? -18.717 46.416 -3.173 1.00 36.67 146 PRO A CA 1
ATOM 672 C C . PRO A 1 97 ? -17.447 47.248 -3.321 1.00 36.37 146 PRO A C 1
ATOM 673 O O . PRO A 1 97 ? -16.829 47.613 -2.321 1.00 36.77 146 PRO A O 1
ATOM 677 N N . GLU A 1 98 ? -17.067 47.541 -4.560 1.00 36.36 147 GLU A N 1
ATOM 678 C CA . GLU A 1 98 ? -15.873 48.332 -4.830 1.00 35.53 147 GLU A CA 1
ATOM 679 C C . GLU A 1 98 ? -16.203 49.543 -5.696 1.00 35.23 147 GLU A C 1
ATOM 680 O O . GLU A 1 98 ? -17.266 49.604 -6.315 1.00 35.29 147 GLU A O 1
ATOM 686 N N . THR A 1 99 ? -15.287 50.505 -5.735 1.00 35.09 148 THR A N 1
ATOM 687 C CA . THR A 1 99 ? -15.484 51.720 -6.526 1.00 35.24 148 THR A CA 1
ATOM 688 C C . THR A 1 99 ? -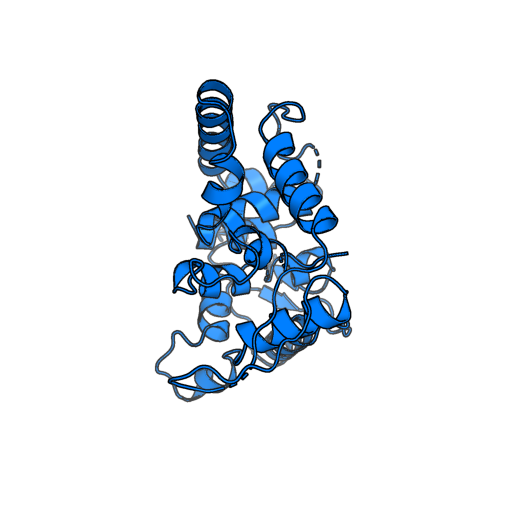15.225 51.515 -8.026 1.00 35.14 148 THR A C 1
ATOM 689 O O . THR A 1 99 ? -14.706 50.479 -8.453 1.00 34.68 148 THR A O 1
ATOM 693 N N . VAL A 1 100 ? -15.567 52.519 -8.831 1.00 35.26 149 VAL A N 1
ATOM 694 C CA . VAL A 1 100 ? -15.370 52.392 -10.276 1.00 34.95 149 VAL A CA 1
ATOM 695 C C . VAL A 1 100 ? -13.927 52.082 -10.685 1.00 34.98 149 VAL A C 1
ATOM 696 O O . VAL A 1 100 ? -13.723 51.083 -11.337 1.00 35.58 149 VAL A O 1
ATOM 700 N N . GLN A 1 101 ? -12.943 52.902 -10.292 1.00 34.64 150 GLN A N 1
ATOM 701 C CA . GLN A 1 101 ? -11.533 52.640 -10.642 1.00 34.18 150 GLN A CA 1
ATOM 702 C C . GLN A 1 101 ? -11.091 51.253 -10.227 1.00 33.38 150 GLN A C 1
ATOM 703 O O . GLN A 1 101 ? -10.335 50.596 -10.924 1.00 33.24 150 GLN A O 1
ATOM 709 N N . ASN A 1 102 ? -11.542 50.808 -9.072 1.00 32.95 151 ASN A N 1
ATOM 710 C CA . ASN A 1 102 ? -11.137 49.505 -8.629 1.00 33.05 151 ASN A CA 1
ATOM 711 C C . ASN A 1 102 ? -11.593 48.404 -9.568 1.00 32.62 151 ASN A C 1
ATOM 712 O O . ASN A 1 102 ? -10.872 47.417 -9.800 1.00 32.68 151 ASN A O 1
ATOM 717 N N . TRP A 1 103 ? -12.786 48.588 -10.118 1.00 31.74 152 TRP A N 1
ATOM 718 C CA . TRP A 1 103 ? -13.332 47.646 -11.080 1.00 30.55 152 TRP A CA 1
ATOM 719 C C . TRP A 1 103 ? -12.541 47.641 -12.386 1.00 30.27 152 TRP A C 1
ATOM 720 O O . TRP A 1 103 ? -12.133 46.577 -12.872 1.00 30.66 152 TRP A O 1
ATOM 731 N N . ILE A 1 104 ? -12.295 48.828 -12.924 1.00 28.95 153 ILE A N 1
ATOM 732 C CA . ILE A 1 104 ? -11.541 48.944 -14.135 1.00 28.45 153 ILE A CA 1
ATOM 733 C C . ILE A 1 104 ? -10.216 48.246 -13.943 1.00 28.69 153 ILE A C 1
ATOM 734 O O . ILE A 1 104 ? -9.777 47.555 -14.855 1.00 29.02 153 ILE A O 1
ATOM 739 N N . GLU A 1 105 ? -9.575 48.411 -12.774 1.00 28.90 154 GLU A N 1
ATOM 740 C CA . GLU A 1 105 ? -8.297 47.714 -12.499 1.00 28.73 154 GLU A CA 1
ATOM 741 C C . GLU A 1 105 ? -8.482 46.198 -12.390 1.00 28.07 154 GLU A C 1
ATOM 742 O O . GLU A 1 105 ? -7.898 45.413 -13.158 1.00 27.80 154 GLU A O 1
ATOM 748 N N . LEU A 1 106 ? -9.336 45.799 -11.459 1.00 27.32 155 LEU A N 1
ATOM 749 C CA . LEU A 1 106 ? -9.660 44.409 -11.288 1.00 26.93 155 LEU A CA 1
ATOM 750 C C . LEU A 1 106 ? -9.836 43.697 -12.612 1.00 26.73 155 LEU A C 1
ATOM 751 O O . LEU A 1 106 ? -9.274 42.625 -12.827 1.00 27.01 155 LEU A O 1
ATOM 756 N N . LEU A 1 107 ? -10.563 44.324 -13.519 1.00 26.76 156 LEU A N 1
ATOM 757 C CA . LEU A 1 107 ? -11.000 43.645 -14.727 1.00 27.24 156 LEU A CA 1
ATOM 758 C C . LEU A 1 107 ? -9.949 43.591 -15.806 1.00 28.56 156 LEU A C 1
ATOM 759 O O . LEU A 1 107 ? -10.083 42.819 -16.760 1.00 29.51 156 LEU A O 1
ATOM 764 N N . SER A 1 108 ? -8.909 44.409 -15.673 1.00 29.62 157 SER A N 1
ATOM 765 C CA . SER A 1 108 ? -7.819 44.407 -16.644 1.00 30.70 157 SER A CA 1
ATOM 766 C C . SER A 1 108 ? -6.540 43.787 -16.092 1.00 31.89 157 SER A C 1
ATOM 767 O O . SER A 1 108 ? -5.514 43.718 -16.801 1.00 31.65 157 SER A O 1
ATOM 770 N N . GLY A 1 109 ? -6.616 43.361 -14.821 1.00 32.76 158 GLY A N 1
ATOM 771 C CA . GLY A 1 109 ? -5.578 42.586 -14.160 1.00 33.03 158 GLY A CA 1
ATOM 772 C C . GLY A 1 109 ? -4.419 43.420 -13.686 1.00 33.60 158 GLY A C 1
ATOM 773 O O . GLY A 1 109 ? -3.296 42.930 -13.634 1.00 33.90 158 GLY A O 1
ATOM 774 N N . GLU A 1 110 ? -4.687 44.672 -13.341 1.00 34.42 159 GLU A N 1
ATOM 775 C CA . GLU A 1 110 ? -3.669 45.605 -12.865 1.00 35.89 159 GLU A CA 1
ATOM 776 C C . GLU A 1 110 ? -3.534 45.454 -11.356 1.00 35.72 159 GLU A C 1
ATOM 777 O O . GLU A 1 110 ? -3.679 46.415 -10.592 1.00 36.11 159 GLU A O 1
ATOM 783 N N . THR A 1 111 ? -3.293 44.225 -10.922 1.00 35.66 160 THR A N 1
ATOM 784 C CA . THR A 1 111 ? -3.012 43.935 -9.516 1.00 35.52 160 THR A CA 1
ATOM 785 C C . THR A 1 111 ? -1.821 43.008 -9.380 1.00 34.78 160 THR A C 1
ATOM 786 O O . THR A 1 111 ? -1.442 42.325 -10.317 1.00 34.89 160 THR A O 1
ATOM 790 N N . TRP A 1 112 ? -1.257 42.962 -8.185 1.00 34.19 161 TRP A N 1
ATOM 791 C CA . TRP A 1 112 ? -0.267 41.963 -7.874 1.00 33.04 161 TRP A CA 1
ATOM 792 C C . TRP A 1 112 ? -0.710 41.049 -6.748 1.00 32.25 161 TRP A C 1
ATOM 793 O O . TRP A 1 112 ? 0.076 40.286 -6.228 1.00 32.62 161 TRP A O 1
ATOM 804 N N . ASN A 1 113 ? -1.986 41.091 -6.421 1.00 31.06 162 ASN A N 1
ATOM 805 C CA . ASN A 1 113 ? -2.549 40.335 -5.334 1.00 30.48 162 ASN A CA 1
ATOM 806 C C . ASN A 1 113 ? -3.143 39.038 -5.844 1.00 30.81 162 ASN A C 1
ATOM 807 O O . ASN A 1 113 ? -4.046 39.081 -6.644 1.00 31.48 162 ASN A O 1
ATOM 812 N N . PRO A 1 114 ? -2.679 37.871 -5.378 1.00 31.34 163 PRO A N 1
ATOM 813 C CA . PRO A 1 114 ? -3.286 36.629 -5.881 1.00 31.76 163 PRO A CA 1
ATOM 814 C C . PRO A 1 114 ? -4.804 36.615 -5.791 1.00 32.62 163 PRO A C 1
ATOM 815 O O . PRO A 1 114 ? -5.434 36.037 -6.647 1.00 32.81 163 PRO A O 1
ATOM 819 N N . LEU A 1 115 ? -5.394 37.245 -4.772 1.00 33.44 164 LEU A N 1
ATOM 820 C CA . LEU A 1 115 ? -6.852 37.185 -4.603 1.00 34.13 164 LEU A CA 1
ATOM 821 C C . LEU A 1 115 ? -7.638 37.958 -5.652 1.00 33.97 164 LEU A C 1
ATOM 822 O O . LEU A 1 115 ? -8.762 37.600 -5.993 1.00 33.77 164 LEU A O 1
ATOM 827 N N . LYS A 1 116 ? -7.037 39.011 -6.162 1.00 33.78 165 LYS A N 1
ATOM 828 C CA . LYS A 1 116 ? -7.660 39.763 -7.194 1.00 34.43 165 LYS A CA 1
ATOM 829 C C . LYS A 1 116 ? -7.420 39.197 -8.607 1.00 35.97 165 LYS A C 1
ATOM 830 O O . LYS A 1 116 ? -8.016 39.675 -9.570 1.00 36.57 165 LYS A O 1
ATOM 836 N N . LEU A 1 117 ? -6.573 38.183 -8.763 1.00 37.21 166 LEU A N 1
ATOM 837 C CA . LEU A 1 117 ? -6.179 37.789 -10.128 1.00 38.39 166 LEU A CA 1
ATOM 838 C C . LEU A 1 117 ? -7.308 37.197 -10.916 1.00 38.75 166 LEU A C 1
ATOM 839 O O . LEU A 1 117 ? -7.415 37.442 -12.110 1.00 38.81 166 LEU A O 1
ATOM 844 N N . HIS A 1 118 ? -8.157 36.417 -10.258 1.00 39.68 167 HIS A N 1
ATOM 845 C CA . HIS A 1 118 ? -9.193 35.704 -10.996 1.00 40.23 167 HIS A CA 1
ATOM 846 C C . HIS A 1 118 ? -10.275 36.689 -11.502 1.00 39.32 167 HIS A C 1
ATOM 847 O O . HIS A 1 118 ? -11.162 36.302 -12.241 1.00 39.90 167 HIS A O 1
ATOM 854 N N . TYR A 1 119 ? -10.179 37.962 -11.141 1.00 38.26 168 TYR A N 1
ATOM 855 C CA . TYR A 1 119 ? -11.056 38.986 -11.722 1.00 37.69 168 TYR A CA 1
ATOM 856 C C . TYR A 1 119 ? -10.738 39.463 -13.154 1.00 37.21 168 TYR A C 1
ATOM 857 O O . TYR A 1 119 ? -11.545 40.149 -13.785 1.00 37.12 168 TYR A O 1
ATOM 866 N N . GLN A 1 120 ? -9.558 39.148 -13.663 1.00 36.35 169 GLN A N 1
ATOM 867 C CA . GLN A 1 120 ? -9.175 39.736 -14.905 1.00 35.39 169 GLN A CA 1
ATOM 868 C C . GLN A 1 120 ? -9.809 38.989 -16.061 1.00 34.67 169 GLN A C 1
ATOM 869 O O . GLN A 1 120 ? -9.927 37.747 -16.038 1.00 34.51 169 GLN A O 1
ATOM 875 N N . LEU A 1 121 ? -10.252 39.766 -17.050 1.00 32.99 170 LEU A N 1
ATOM 876 C CA . LEU A 1 121 ? -10.899 39.231 -18.209 1.00 31.25 170 LEU A CA 1
ATOM 877 C C . LEU A 1 121 ? -9.828 38.951 -19.238 1.00 31.23 170 LEU A C 1
ATOM 878 O O . LEU A 1 121 ? -9.099 39.848 -19.628 1.00 31.11 170 LEU A O 1
ATOM 883 N N . ARG A 1 122 ? -9.726 37.707 -19.681 1.00 30.96 171 ARG A N 1
ATOM 884 C CA . ARG A 1 122 ? -8.675 37.327 -20.620 1.00 31.14 171 ARG A CA 1
ATOM 885 C C . ARG A 1 122 ? -9.235 37.186 -22.020 1.00 30.71 171 ARG A C 1
ATOM 886 O O . ARG A 1 122 ? -10.437 37.101 -22.184 1.00 31.30 171 ARG A O 1
ATOM 894 N N . ASN A 1 123 ? -8.372 37.176 -23.035 1.00 30.33 172 ASN A N 1
ATOM 895 C CA . ASN A 1 123 ? -8.806 37.003 -24.420 1.00 29.40 172 ASN A CA 1
ATOM 896 C C . ASN A 1 123 ? -9.847 38.000 -24.908 1.00 28.41 172 ASN A C 1
ATOM 897 O O . ASN A 1 123 ? -10.735 37.670 -25.692 1.00 27.94 172 ASN A O 1
ATOM 902 N N . VAL A 1 124 ? -9.728 39.236 -24.449 1.00 27.01 173 VAL A N 1
ATOM 903 C CA . VAL A 1 124 ? -10.663 40.231 -24.828 1.00 25.49 173 VAL A CA 1
ATOM 904 C C . VAL A 1 124 ? -10.676 40.362 -26.334 1.00 26.18 173 VAL A C 1
ATOM 905 O O . VAL A 1 124 ? -11.752 40.345 -26.928 1.00 27.00 173 VAL A O 1
ATOM 909 N N . ARG A 1 125 ? -9.507 40.434 -26.976 1.00 26.47 174 ARG A N 1
ATOM 910 C CA . ARG A 1 125 ? -9.475 40.668 -28.433 1.00 26.36 174 ARG A CA 1
ATOM 911 C C . ARG A 1 125 ? -10.132 39.554 -29.236 1.00 26.65 174 ARG A C 1
ATOM 912 O O . ARG A 1 125 ? -10.986 39.822 -30.076 1.00 26.46 174 ARG A O 1
ATOM 920 N N . GLU A 1 126 ? -9.758 38.314 -28.956 1.00 27.19 175 GLU A N 1
ATOM 921 C CA . GLU A 1 126 ? -10.411 37.152 -29.566 1.00 28.65 175 GLU A CA 1
ATOM 922 C C . GLU A 1 126 ? -11.935 37.132 -29.403 1.00 28.01 175 GLU A C 1
ATOM 923 O O . GLU A 1 126 ? -12.666 36.963 -30.386 1.00 28.19 175 GLU A O 1
ATOM 929 N N . ARG A 1 127 ? -12.412 37.331 -28.179 1.00 27.39 176 ARG A N 1
ATOM 930 C CA . ARG A 1 127 ? -13.844 37.249 -27.920 1.00 27.38 176 ARG A CA 1
ATOM 931 C C . ARG A 1 127 ? -14.667 38.343 -28.572 1.00 27.31 176 ARG A C 1
ATOM 932 O O . ARG A 1 127 ? -15.749 38.080 -29.080 1.00 27.22 176 ARG A O 1
ATOM 940 N N . LEU A 1 128 ? -14.145 39.562 -28.568 1.00 27.58 177 LEU A N 1
ATOM 941 C CA . LEU A 1 128 ? -14.746 40.626 -29.320 1.00 28.05 177 LEU A CA 1
ATOM 942 C C . LEU A 1 128 ? -14.721 40.290 -30.815 1.00 29.23 177 LEU A C 1
ATOM 943 O O . LEU A 1 128 ? -15.722 40.470 -31.532 1.00 29.74 177 LEU A O 1
ATOM 948 N N . ALA A 1 129 ? -13.597 39.789 -31.312 1.00 29.96 178 ALA A N 1
ATOM 949 C CA . ALA A 1 129 ? -13.542 39.550 -32.728 1.00 30.87 178 ALA A CA 1
ATOM 950 C C . ALA A 1 129 ? -14.526 38.444 -33.097 1.00 31.77 178 ALA A C 1
ATOM 951 O O . ALA A 1 129 ? -15.145 38.479 -34.163 1.00 32.19 178 ALA A O 1
ATOM 953 N N . LYS A 1 130 ? -14.681 37.470 -32.209 1.00 32.47 179 LYS A N 1
ATOM 954 C CA . LYS A 1 130 ? -15.672 36.421 -32.398 1.00 33.25 179 LYS A CA 1
ATOM 955 C C . LYS A 1 130 ? -17.063 36.994 -32.442 1.00 32.69 179 LYS A C 1
ATOM 956 O O . LYS A 1 130 ? -17.845 36.676 -33.332 1.00 32.54 179 LYS A O 1
ATOM 962 N N . ASN A 1 131 ? -17.372 37.836 -31.466 1.00 32.69 180 ASN A N 1
ATOM 963 C CA . ASN A 1 131 ? -18.627 38.555 -31.458 1.00 32.91 180 ASN A CA 1
ATOM 964 C C . ASN A 1 131 ? -18.898 39.259 -32.770 1.00 32.20 180 ASN A C 1
ATOM 965 O O . ASN A 1 131 ? -19.986 39.107 -33.319 1.00 32.59 180 ASN A O 1
ATOM 970 N N . LEU A 1 132 ? -17.918 40.003 -33.285 1.00 30.88 181 LEU A N 1
ATOM 971 C CA . LEU A 1 132 ? -18.108 40.698 -34.552 1.00 30.15 181 LEU A CA 1
ATOM 972 C C . LEU A 1 132 ? -18.228 39.766 -35.779 1.00 30.17 181 LEU A C 1
ATOM 973 O O . LEU A 1 132 ? -18.878 40.097 -36.771 1.00 29.92 181 LEU A O 1
ATOM 978 N N . VAL A 1 133 ? -17.611 38.596 -35.712 1.00 29.94 182 VAL A N 1
ATOM 979 C CA . VAL A 1 133 ? -17.847 37.621 -36.744 1.00 29.82 182 VAL A CA 1
ATOM 980 C C . VAL A 1 133 ? -19.283 37.121 -36.645 1.00 30.46 182 VAL A C 1
ATOM 981 O O . VAL A 1 133 ? -19.956 37.026 -37.664 1.00 30.60 182 VAL A O 1
ATOM 985 N N . GLU A 1 134 ? -19.766 36.840 -35.437 1.00 31.18 183 GLU A N 1
ATOM 986 C CA . GLU A 1 134 ? -21.171 36.418 -35.265 1.00 32.26 183 GLU A CA 1
ATOM 987 C C . GLU A 1 134 ? -22.141 37.425 -35.842 1.00 31.01 183 GLU A C 1
ATOM 988 O O . GLU A 1 134 ? -23.123 37.047 -36.466 1.00 30.74 183 GLU A O 1
ATOM 994 N N . LYS A 1 135 ? -21.842 38.705 -35.649 1.00 30.22 184 LYS A N 1
ATOM 995 C CA . LYS A 1 135 ? -22.738 39.778 -36.062 1.00 29.42 184 LYS A CA 1
ATOM 996 C C . LYS A 1 135 ? -22.546 40.121 -37.526 1.00 29.57 184 LYS A C 1
ATOM 997 O O . LYS A 1 135 ? -23.179 41.036 -38.038 1.00 30.49 184 LYS A O 1
ATOM 1003 N N . GLY A 1 136 ? -21.656 39.411 -38.206 1.00 28.97 185 GLY A N 1
ATOM 1004 C CA . GLY A 1 136 ? -21.421 39.667 -39.619 1.00 27.91 185 GLY A CA 1
ATOM 1005 C C . GLY A 1 136 ? -20.603 40.896 -39.974 1.00 27.67 185 GLY A C 1
ATOM 1006 O O . GLY A 1 136 ? -20.645 41.340 -41.118 1.00 28.00 185 GLY A O 1
ATOM 1007 N N . VAL A 1 137 ? -19.834 41.423 -39.017 1.00 27.33 186 VAL A N 1
ATOM 1008 C CA . VAL A 1 137 ? -18.961 42.572 -39.245 1.00 26.66 186 VAL A CA 1
ATOM 1009 C C . VAL A 1 137 ? -17.567 42.159 -39.667 1.00 26.87 186 VAL A C 1
ATOM 1010 O O . VAL A 1 137 ? -16.933 42.894 -40.413 1.00 27.63 186 VAL A O 1
ATOM 1014 N N . LEU A 1 138 ? -17.071 41.011 -39.212 1.00 26.66 187 LEU A N 1
ATOM 1015 C CA . LEU A 1 138 ? -15.784 40.525 -39.734 1.00 26.92 187 LEU A CA 1
ATOM 1016 C C . LEU A 1 138 ? -15.886 39.141 -40.377 1.00 28.05 187 LEU A C 1
ATOM 1017 O O . LEU A 1 138 ? -16.939 38.503 -40.336 1.00 28.86 187 LEU A O 1
ATOM 1022 N N . THR A 1 139 ? -14.818 38.678 -41.011 1.00 28.75 188 THR A N 1
ATOM 1023 C CA . THR A 1 139 ? -14.748 37.256 -41.290 1.00 29.87 188 THR A CA 1
ATOM 1024 C C . THR A 1 139 ? -13.486 36.639 -40.774 1.00 30.41 188 THR A C 1
ATOM 1025 O O . THR A 1 139 ? -12.748 37.193 -39.977 1.00 30.34 188 THR A O 1
ATOM 1029 N N . THR A 1 140 ? -13.275 35.447 -41.277 1.00 31.09 189 THR A N 1
ATOM 1030 C CA . THR A 1 140 ? -12.219 34.639 -40.859 1.00 31.71 189 THR A CA 1
ATOM 1031 C C . THR A 1 140 ? -11.420 34.324 -42.124 1.00 32.87 189 THR A C 1
ATOM 1032 O O . THR A 1 140 ? -11.984 34.021 -43.190 1.00 33.46 189 THR A O 1
ATOM 1036 N N . GLU A 1 141 ? -10.108 34.501 -42.014 1.00 33.60 190 GLU A N 1
ATOM 1037 C CA . GLU A 1 141 ? -9.173 34.020 -42.990 1.00 34.60 190 GLU A CA 1
ATOM 1038 C C . GLU A 1 141 ? -8.054 33.353 -42.218 1.00 34.60 190 GLU A C 1
ATOM 1039 O O . GLU A 1 141 ? -7.238 33.995 -41.594 1.00 34.48 190 GLU A O 1
ATOM 1045 N N . LYS A 1 142 ? -8.120 32.037 -42.180 1.00 35.26 191 LYS A N 1
ATOM 1046 C CA . LYS A 1 142 ? -7.045 31.190 -41.726 1.00 36.17 191 LYS A CA 1
ATOM 1047 C C . LYS A 1 142 ? -5.944 31.461 -42.729 1.00 36.41 191 LYS A C 1
ATOM 1048 O O . LYS A 1 142 ? -6.162 31.385 -43.941 1.00 36.62 191 LYS A O 1
ATOM 1054 N N . GLN A 1 143 ? -4.767 31.814 -42.256 1.00 36.44 192 GLN A N 1
ATOM 1055 C CA . GLN A 1 143 ? -3.715 32.068 -43.197 1.00 36.43 192 GLN A CA 1
ATOM 1056 C C . GLN A 1 143 ? -2.410 31.443 -42.855 1.00 36.27 192 GLN A C 1
ATOM 1057 O O . GLN A 1 143 ? -2.081 31.286 -41.667 1.00 36.79 192 GLN A O 1
ATOM 1063 N N . ASN A 1 144 ? -1.689 31.083 -43.923 1.00 35.22 193 ASN A N 1
ATOM 1064 C CA . ASN A 1 144 ? -0.366 30.515 -43.843 1.00 34.29 193 ASN A CA 1
ATOM 1065 C C . ASN A 1 144 ? 0.611 31.441 -44.434 1.00 32.43 193 ASN A C 1
ATOM 1066 O O . ASN A 1 144 ? 0.924 31.300 -45.606 1.00 32.29 193 ASN A O 1
ATOM 1071 N N . PHE A 1 145 ? 1.121 32.368 -43.647 1.00 30.59 194 PHE A N 1
ATOM 1072 C CA . PHE A 1 145 ? 2.162 33.197 -44.161 1.00 29.90 194 PHE A CA 1
ATOM 1073 C C . PHE A 1 145 ? 3.451 32.450 -44.261 1.00 28.93 194 PHE A C 1
ATOM 1074 O O . PHE A 1 145 ? 3.728 31.542 -43.483 1.00 27.87 194 PHE A O 1
ATOM 1082 N N . LEU A 1 146 ? 4.239 32.887 -45.235 1.00 28.19 195 LEU A N 1
ATOM 1083 C CA . LEU A 1 146 ? 5.607 32.475 -45.384 1.00 27.26 195 LEU A CA 1
ATOM 1084 C C . LEU A 1 146 ? 6.346 32.254 -44.083 1.00 26.82 195 LEU A C 1
ATOM 1085 O O . LEU A 1 146 ? 7.082 31.300 -43.996 1.00 25.97 195 LEU A O 1
ATOM 1090 N N . LEU A 1 147 ? 6.162 33.120 -43.083 1.00 27.12 196 LEU A N 1
ATOM 1091 C CA . LEU A 1 147 ? 6.929 32.982 -41.814 1.00 27.52 196 LEU A CA 1
ATOM 1092 C C . LEU A 1 147 ? 6.216 32.534 -40.530 1.00 28.43 196 LEU A C 1
ATOM 1093 O O . LEU A 1 147 ? 6.892 32.246 -39.555 1.00 28.93 196 LEU A O 1
ATOM 1098 N N . PHE A 1 148 ? 4.885 32.437 -40.555 1.00 29.35 197 PHE A N 1
ATOM 1099 C CA . PHE A 1 148 ? 4.062 32.011 -39.422 1.00 30.49 197 PHE A CA 1
ATOM 1100 C C . PHE A 1 148 ? 2.609 31.766 -39.904 1.00 31.29 197 PHE A C 1
ATOM 1101 O O . PHE A 1 148 ? 2.190 32.314 -40.923 1.00 30.92 197 PHE A O 1
ATOM 1109 N N . ASP A 1 149 ? 1.865 30.933 -39.172 1.00 32.64 198 ASP A N 1
ATOM 1110 C CA . ASP A 1 149 ? 0.431 30.777 -39.345 1.00 34.27 198 ASP A CA 1
ATOM 1111 C C . ASP A 1 149 ? -0.241 31.765 -38.452 1.00 35.11 198 ASP A C 1
ATOM 1112 O O . ASP A 1 149 ? 0.106 31.877 -37.289 1.00 35.53 198 ASP A O 1
ATOM 1130 N N . THR A 1 151 ? -4.574 33.288 -38.006 1.00 35.44 200 THR A N 1
ATOM 1131 C CA . THR A 1 151 ? -5.975 33.399 -38.410 1.00 34.07 200 THR A CA 1
ATOM 1132 C C . THR A 1 151 ? -6.454 34.826 -38.157 1.00 32.68 200 THR A C 1
ATOM 1133 O O . THR A 1 151 ? -6.435 35.299 -37.024 1.00 32.99 200 THR A O 1
ATOM 1137 N N . THR A 1 152 ? -6.872 35.516 -39.205 1.00 31.24 201 THR A N 1
ATOM 1138 C CA . THR A 1 152 ? -7.207 36.922 -39.066 1.00 30.86 201 THR A CA 1
ATOM 1139 C C . THR A 1 152 ? -8.679 37.188 -39.261 1.00 30.62 201 THR A C 1
ATOM 1140 O O . THR A 1 152 ? -9.414 36.301 -39.683 1.00 30.71 201 THR A O 1
ATOM 1144 N N . HIS A 1 153 ? -9.107 38.409 -38.956 1.00 29.78 202 HIS A N 1
ATOM 1145 C CA . HIS A 1 153 ? -10.487 38.758 -39.131 1.00 29.41 202 HIS A CA 1
ATOM 1146 C C . HIS A 1 153 ? -10.709 40.049 -39.899 1.00 29.34 202 HIS A C 1
ATOM 1147 O O . HIS A 1 153 ? -10.990 41.079 -39.296 1.00 29.85 202 HIS A O 1
ATOM 1154 N N . PRO A 1 154 ? -10.606 40.002 -41.237 1.00 28.71 203 PRO A N 1
ATOM 1155 C CA . PRO A 1 154 ? -10.705 41.244 -41.957 1.00 28.85 203 PRO A CA 1
ATOM 1156 C C . PRO A 1 154 ? -12.108 41.824 -41.843 1.00 29.50 203 PRO A C 1
ATOM 1157 O O . PRO A 1 154 ? -13.065 41.098 -41.579 1.00 29.29 203 PRO A O 1
ATOM 1161 N N . LEU A 1 155 ? -12.215 43.132 -42.011 1.00 30.49 204 LEU A N 1
ATOM 1162 C CA . LEU A 1 155 ? -13.498 43.785 -42.098 1.00 31.85 204 LEU A CA 1
ATOM 1163 C C . LEU A 1 155 ? -14.220 43.372 -43.398 1.00 33.75 204 LEU A C 1
ATOM 1164 O O . LEU A 1 155 ? -13.714 43.588 -44.487 1.00 34.67 204 LEU A O 1
ATOM 1169 N N . THR A 1 156 ? -15.384 42.749 -43.298 1.00 35.80 205 THR A N 1
ATOM 1170 C CA . THR A 1 156 ? -16.209 42.544 -44.489 1.00 38.09 205 THR A CA 1
ATOM 1171 C C . THR A 1 156 ? -17.361 43.521 -44.564 1.00 38.99 205 THR A C 1
ATOM 1172 O O . THR A 1 156 ? -17.735 43.939 -45.657 1.00 40.19 205 THR A O 1
ATOM 1176 N N . ASN A 1 157 ? -17.950 43.884 -43.431 1.00 39.59 206 ASN A N 1
ATOM 1177 C CA . ASN A 1 157 ? -19.089 44.787 -43.517 1.00 40.05 206 ASN A CA 1
ATOM 1178 C C . ASN A 1 157 ? -18.729 46.267 -43.528 1.00 40.71 206 ASN A C 1
ATOM 1179 O O . ASN A 1 157 ? -18.783 46.952 -42.495 1.00 40.61 206 ASN A O 1
ATOM 1184 N N . ASN A 1 158 ? -18.378 46.759 -44.714 1.00 41.70 207 ASN A N 1
ATOM 1185 C CA . ASN A 1 158 ? -17.874 48.119 -44.841 1.00 42.16 207 ASN A CA 1
ATOM 1186 C C . ASN A 1 158 ? -18.870 49.206 -44.501 1.00 41.62 207 ASN A C 1
ATOM 1187 O O . ASN A 1 158 ? -18.479 50.282 -44.050 1.00 41.23 207 ASN A O 1
ATOM 1192 N N . ASN A 1 159 ? -20.150 48.920 -44.693 1.00 40.98 208 ASN A N 1
ATOM 1193 C CA . ASN A 1 159 ? -21.143 49.939 -44.399 1.00 41.30 208 ASN A CA 1
ATOM 1194 C C . ASN A 1 159 ? -21.227 50.279 -42.920 1.00 39.89 208 ASN A C 1
ATOM 1195 O O . ASN A 1 159 ? -21.171 51.458 -42.554 1.00 39.74 208 ASN A O 1
ATOM 1200 N N . ILE A 1 160 ? -21.333 49.262 -42.070 1.00 37.95 209 ILE A N 1
ATOM 1201 C CA . ILE A 1 160 ? -21.460 49.542 -40.656 1.00 36.40 209 ILE A CA 1
ATOM 1202 C C . ILE A 1 160 ? -20.265 50.362 -40.130 1.00 35.28 209 ILE A C 1
ATOM 1203 O O . ILE A 1 160 ? -20.433 51.239 -39.308 1.00 34.60 209 ILE A O 1
ATOM 1208 N N . LYS A 1 161 ? -19.074 50.111 -40.642 1.00 34.23 210 LYS A N 1
ATOM 1209 C CA . LYS A 1 161 ? -17.926 50.868 -40.194 1.00 33.62 210 LYS A CA 1
ATOM 1210 C C . LYS A 1 161 ? -18.083 52.314 -40.566 1.00 33.07 210 LYS A C 1
ATOM 1211 O O . LYS A 1 161 ? -17.851 53.192 -39.746 1.00 33.16 210 LYS A O 1
ATOM 1217 N N . GLN A 1 162 ? -18.440 52.558 -41.823 1.00 32.90 211 GLN A N 1
ATOM 1218 C CA . GLN A 1 162 ? -18.630 53.918 -42.339 1.00 31.99 211 GLN A CA 1
ATOM 1219 C C . GLN A 1 162 ? -19.775 54.625 -41.573 1.00 31.09 211 GLN A C 1
ATOM 1220 O O . GLN A 1 162 ? -19.610 55.750 -41.097 1.00 30.76 211 GLN A O 1
ATOM 1222 N N . ARG A 1 163 ? -20.887 53.930 -41.379 1.00 30.64 212 ARG A N 1
ATOM 1223 C CA . ARG A 1 163 ? -21.960 54.449 -40.547 1.00 31.11 212 ARG A CA 1
ATOM 1224 C C . ARG A 1 163 ? -21.474 54.829 -39.179 1.00 30.51 212 ARG A C 1
ATOM 1225 O O . ARG A 1 163 ? -21.868 55.845 -38.658 1.00 31.39 212 ARG A O 1
ATOM 1233 N N . LEU A 1 164 ? -20.622 54.012 -38.581 1.00 30.12 213 LEU A N 1
ATOM 1234 C CA . LEU A 1 164 ? -20.097 54.330 -37.260 1.00 29.24 213 LEU A CA 1
ATOM 1235 C C . LEU A 1 164 ? -19.239 55.570 -37.347 1.00 29.44 213 LEU A C 1
ATOM 1236 O O . LEU A 1 164 ? -19.382 56.492 -36.539 1.00 29.85 213 LEU A O 1
ATOM 1241 N N . ILE A 1 165 ? -18.366 55.636 -38.336 1.00 29.32 214 ILE A N 1
ATOM 1242 C CA . ILE A 1 165 ? -17.529 56.807 -38.392 1.00 29.89 214 ILE A CA 1
ATOM 1243 C C . ILE A 1 165 ? -18.344 58.098 -38.550 1.00 30.52 214 ILE A C 1
ATOM 1244 O O . ILE A 1 165 ? -18.073 59.098 -37.883 1.00 30.21 214 ILE A O 1
ATOM 1249 N N . LYS A 1 166 ? -19.379 58.046 -39.384 1.00 31.23 215 LYS A N 1
ATOM 1250 C CA . LYS A 1 166 ? -20.192 59.232 -39.664 1.00 32.10 215 LYS A CA 1
ATOM 1251 C C . LYS A 1 166 ? -20.946 59.675 -38.411 1.00 31.42 215 LYS A C 1
ATOM 1252 O O . LYS A 1 166 ? -21.063 60.860 -38.098 1.00 30.65 215 LYS A O 1
ATOM 1258 N N . LYS A 1 167 ? -21.435 58.671 -37.705 1.00 31.08 216 LYS A N 1
ATOM 1259 C CA . LYS A 1 167 ? -22.195 58.853 -36.516 1.00 31.25 216 LYS A CA 1
ATOM 1260 C C . LYS A 1 167 ? -21.401 59.715 -35.536 1.00 31.38 216 LYS A C 1
ATOM 1261 O O . LYS A 1 167 ? -21.946 60.626 -34.936 1.00 31.60 216 LYS A O 1
ATOM 1267 N N . VAL A 1 168 ? -20.112 59.424 -35.389 1.00 31.26 217 VAL A N 1
ATOM 1268 C CA . VAL A 1 168 ? -19.274 60.081 -34.393 1.00 31.25 217 VAL A CA 1
ATOM 1269 C C . VAL A 1 168 ? -18.910 61.469 -34.902 1.00 31.67 217 VAL A C 1
ATOM 1270 O O . VAL A 1 168 ? -18.992 62.466 -34.161 1.00 31.55 217 VAL A O 1
ATOM 1274 N N . GLN A 1 169 ? -18.519 61.510 -36.177 1.00 31.76 218 GLN A N 1
ATOM 1275 C CA . GLN A 1 169 ? -18.225 62.736 -36.868 1.00 31.89 218 GLN A CA 1
ATOM 1276 C C . GLN A 1 169 ? -19.386 63.686 -36.704 1.00 32.71 218 GLN A C 1
ATOM 1277 O O . GLN A 1 169 ? -19.204 64.784 -36.172 1.00 33.50 218 GLN A O 1
ATOM 1283 N N . GLU A 1 170 ? -20.588 63.252 -37.079 1.00 32.96 219 GLU A N 1
ATOM 1284 C CA . GLU A 1 170 ? -21.728 64.149 -37.061 1.00 33.33 219 GLU A CA 1
ATOM 1285 C C . GLU A 1 170 ? -22.121 64.649 -35.705 1.00 33.65 219 GLU A C 1
ATOM 1286 O O . GLU A 1 170 ? -22.710 65.700 -35.608 1.00 34.42 219 GLU A O 1
ATOM 1292 N N . ALA A 1 171 ? -21.786 63.929 -34.648 1.00 34.19 220 ALA A N 1
ATOM 1293 C CA . ALA A 1 171 ? -22.268 64.307 -33.327 1.00 34.29 220 ALA A CA 1
ATOM 1294 C C . ALA A 1 171 ? -21.558 65.544 -32.836 1.00 34.86 220 ALA A C 1
ATOM 1295 O O . ALA A 1 171 ? -22.077 66.270 -32.002 1.00 35.10 220 ALA A O 1
ATOM 1297 N N . VAL A 1 172 ? -20.365 65.796 -33.355 1.00 35.43 221 VAL A N 1
ATOM 1298 C CA . VAL A 1 172 ? -19.634 66.993 -32.950 1.00 36.11 221 VAL A CA 1
ATOM 1299 C C . VAL A 1 172 ? -19.517 68.025 -34.067 1.00 36.82 221 VAL A C 1
ATOM 1300 O O . VAL A 1 172 ? -18.796 68.997 -33.937 1.00 36.86 221 VAL A O 1
ATOM 1304 N N . LEU A 1 173 ? -20.215 67.794 -35.170 1.00 38.15 222 LEU A N 1
ATOM 1305 C CA . LEU A 1 173 ? -20.292 68.749 -36.276 1.00 39.29 222 LEU A CA 1
ATOM 1306 C C . LEU A 1 173 ? -21.725 69.164 -36.495 1.00 40.91 222 LEU A C 1
ATOM 1307 O O . LEU A 1 173 ? -22.293 69.799 -35.629 1.00 41.27 222 LEU A O 1
ATOM 1312 N N . ASP A 1 174 ? -22.329 68.765 -37.611 1.00 43.05 223 ASP A N 1
ATOM 1313 C CA . ASP A 1 174 ? -23.663 69.271 -37.979 1.00 45.65 223 ASP A CA 1
ATOM 1314 C C . ASP A 1 174 ? -24.759 69.032 -36.938 1.00 46.19 223 ASP A C 1
ATOM 1315 O O . ASP A 1 174 ? -25.588 69.911 -36.728 1.00 46.34 223 ASP A O 1
ATOM 1320 N N . LYS A 1 175 ? -24.773 67.858 -36.304 1.00 47.32 224 LYS A N 1
ATOM 1321 C CA . LYS A 1 175 ? -25.780 67.538 -35.267 1.00 48.57 224 LYS A CA 1
ATOM 1322 C C . LYS A 1 175 ? -25.429 68.147 -33.923 1.00 49.43 224 LYS A C 1
ATOM 1323 O O . LYS A 1 175 ? -26.171 68.012 -32.960 1.00 49.15 224 LYS A O 1
ATOM 1329 N N . TRP A 1 176 ? -24.294 68.818 -33.855 1.00 51.18 225 TRP A N 1
ATOM 1330 C CA . TRP A 1 176 ? -23.871 69.411 -32.602 1.00 53.29 225 TRP A CA 1
ATOM 1331 C C . TRP A 1 176 ? -24.876 70.418 -32.078 1.00 55.03 225 TRP A C 1
ATOM 1332 O O . TRP A 1 176 ? -25.422 71.225 -32.839 1.00 55.43 225 TRP A O 1
ATOM 1343 N N . VAL A 1 177 ? -25.114 70.360 -30.775 1.00 56.93 226 VAL A N 1
ATOM 1344 C CA . VAL A 1 177 ? -25.915 71.371 -30.084 1.00 58.91 226 VAL A CA 1
ATOM 1345 C C . VAL A 1 177 ? -25.149 71.732 -28.810 1.00 60.05 226 VAL A C 1
ATOM 1346 O O . VAL A 1 177 ? -24.525 70.862 -28.209 1.00 60.37 226 VAL A O 1
ATOM 1350 N N . ASN A 1 178 ? -25.169 73.002 -28.412 1.00 61.79 227 ASN A N 1
ATOM 1351 C CA . ASN A 1 178 ? -24.320 73.465 -27.298 1.00 63.91 227 ASN A CA 1
ATOM 1352 C C . ASN A 1 178 ? -24.451 72.637 -26.026 1.00 64.55 227 ASN A C 1
ATOM 1353 O O . ASN A 1 178 ? -23.521 72.597 -25.208 1.00 64.60 227 ASN A O 1
ATOM 1358 N N . ASP A 1 179 ? -25.589 71.948 -25.904 1.00 65.18 228 ASP A N 1
ATOM 1359 C CA . ASP A 1 179 ? -25.954 71.187 -24.716 1.00 65.78 228 ASP A CA 1
ATOM 1360 C C . ASP A 1 179 ? -25.742 69.638 -24.816 1.00 66.29 228 ASP A C 1
ATOM 1361 O O . ASP A 1 179 ? -26.364 68.969 -25.641 1.00 66.51 228 ASP A O 1
ATOM 1366 N N . PRO A 1 180 ? -24.873 69.071 -23.953 1.00 66.64 229 PRO A N 1
ATOM 1367 C CA . PRO A 1 180 ? -24.460 67.646 -23.939 1.00 66.77 229 PRO A CA 1
ATOM 1368 C C . PRO A 1 180 ? -25.517 66.619 -23.526 1.00 66.82 229 PRO A C 1
ATOM 1369 O O . PRO A 1 180 ? -25.597 65.545 -24.130 1.00 66.95 229 PRO A O 1
ATOM 1373 N N . HIS A 1 181 ? -26.309 66.922 -22.505 1.00 66.79 230 HIS A N 1
ATOM 1374 C CA . HIS A 1 181 ? -27.371 66.005 -22.095 1.00 66.54 230 HIS A CA 1
ATOM 1375 C C . HIS A 1 181 ? -28.550 65.943 -23.060 1.00 66.09 230 HIS A C 1
ATOM 1376 O O . HIS A 1 181 ? -29.446 65.138 -22.862 1.00 66.03 230 HIS A O 1
ATOM 1383 N N . ARG A 1 182 ? -28.552 66.778 -24.101 1.00 65.81 231 ARG A N 1
ATOM 1384 C CA . ARG A 1 182 ? -29.624 66.744 -25.106 1.00 65.51 231 ARG A CA 1
ATOM 1385 C C . ARG A 1 182 ? -29.309 65.652 -26.096 1.00 65.11 231 ARG A C 1
ATOM 1386 O O . ARG A 1 182 ? -30.134 65.326 -26.954 1.00 65.26 231 ARG A O 1
ATOM 1396 N N . ASP A 1 184 ? -27.892 61.739 -27.157 1.00 58.44 233 ASP A N 1
ATOM 1397 C CA . ASP A 1 184 ? -27.993 60.338 -26.826 1.00 55.84 233 ASP A CA 1
ATOM 1398 C C . ASP A 1 184 ? -26.780 59.837 -26.028 1.00 53.12 233 ASP A C 1
ATOM 1399 O O . ASP A 1 184 ? -25.635 59.988 -26.443 1.00 52.37 233 ASP A O 1
ATOM 1404 N N . ARG A 1 185 ? -27.060 59.246 -24.870 1.00 50.28 234 ARG A N 1
ATOM 1405 C CA . ARG A 1 185 ? -26.028 58.823 -23.905 1.00 47.45 234 ARG A CA 1
ATOM 1406 C C . ARG A 1 185 ? -25.026 57.826 -24.399 1.00 45.01 234 ARG A C 1
ATOM 1407 O O . ARG A 1 185 ? -23.832 57.953 -24.129 1.00 45.08 234 ARG A O 1
ATOM 1415 N N . ARG A 1 186 ? -25.537 56.814 -25.086 1.00 41.69 235 ARG A N 1
ATOM 1416 C CA . ARG A 1 186 ? -24.725 55.817 -25.736 1.00 38.57 235 ARG A CA 1
ATOM 1417 C C . ARG A 1 186 ? -23.653 56.490 -26.632 1.00 36.41 235 ARG A C 1
ATOM 1418 O O . ARG A 1 186 ? -22.514 56.055 -26.695 1.00 35.30 235 ARG A O 1
ATOM 1426 N N . LEU A 1 187 ? -24.032 57.579 -27.285 1.00 34.25 236 LEU A N 1
ATOM 1427 C CA . LEU A 1 187 ? -23.124 58.307 -28.131 1.00 32.50 236 LEU A CA 1
ATOM 1428 C C . LEU A 1 187 ? -22.154 59.190 -27.341 1.00 32.14 236 LEU A C 1
ATOM 1429 O O . LEU A 1 187 ? -21.001 59.383 -27.733 1.00 32.44 236 LEU A O 1
ATOM 1434 N N . LEU A 1 188 ? -22.603 59.743 -26.227 1.00 31.22 237 LEU A N 1
ATOM 1435 C CA . LEU A 1 188 ? -21.733 60.597 -25.467 1.00 30.00 237 LEU A CA 1
ATOM 1436 C C . LEU A 1 188 ? -20.667 59.722 -24.830 1.00 29.71 237 LEU A C 1
ATOM 1437 O O . LEU A 1 188 ? -19.482 60.032 -24.915 1.00 30.68 237 LEU A O 1
ATOM 1442 N N . ALA A 1 189 ? -21.075 58.606 -24.237 1.00 28.25 238 ALA A N 1
ATOM 1443 C CA . ALA A 1 189 ? -20.134 57.694 -23.631 1.00 27.02 238 ALA A CA 1
ATOM 1444 C C . ALA A 1 189 ? -19.219 57.157 -24.680 1.00 27.16 238 ALA A C 1
ATOM 1445 O O . ALA A 1 189 ? -18.064 56.885 -24.398 1.00 27.30 238 ALA A O 1
ATOM 1447 N N . LEU A 1 190 ? -19.734 56.985 -25.898 1.00 27.16 239 LEU A N 1
ATOM 1448 C CA . LEU A 1 190 ? -18.905 56.522 -26.977 1.00 26.86 239 LEU A CA 1
ATOM 1449 C C . LEU A 1 190 ? -17.800 57.533 -27.252 1.00 27.69 239 LEU A C 1
ATOM 1450 O O . LEU A 1 190 ? -16.641 57.138 -27.396 1.00 28.60 239 LEU A O 1
ATOM 1455 N N . ILE A 1 191 ? -18.124 58.822 -27.307 1.00 27.09 240 ILE A N 1
ATOM 1456 C CA . ILE A 1 191 ? -17.083 59.808 -27.552 1.00 27.10 240 ILE A CA 1
ATOM 1457 C C . ILE A 1 191 ? -16.039 59.780 -26.443 1.00 27.89 240 ILE A C 1
ATOM 1458 O O . ILE A 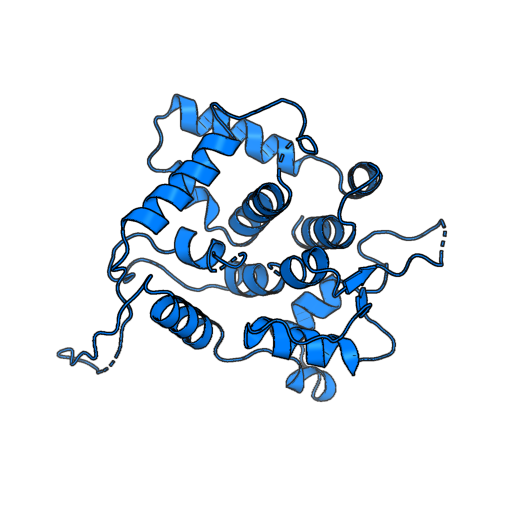1 191 ? -14.839 59.665 -26.712 1.00 27.57 240 ILE A O 1
ATOM 1463 N N . TYR A 1 192 ? -16.482 59.852 -25.189 1.00 28.66 241 TYR A N 1
ATOM 1464 C CA . TYR A 1 192 ? -15.510 59.837 -24.102 1.00 29.50 241 TYR A CA 1
ATOM 1465 C C . TYR A 1 192 ? -14.577 58.630 -24.138 1.00 30.23 241 TYR A C 1
ATOM 1466 O O . TYR A 1 192 ? -13.365 58.795 -23.968 1.00 30.85 241 TYR A O 1
ATOM 1475 N N . LEU A 1 193 ? -15.119 57.428 -24.359 1.00 30.39 242 LEU A N 1
ATOM 1476 C CA . LEU A 1 193 ? -14.293 56.232 -24.269 1.00 30.25 242 LEU A CA 1
ATOM 1477 C C . LEU A 1 193 ? -13.336 56.152 -25.420 1.00 30.09 242 LEU A C 1
ATOM 1478 O O . LEU A 1 193 ? -12.163 55.888 -25.209 1.00 30.49 242 LEU A O 1
ATOM 1483 N N . ALA A 1 194 ? -13.831 56.412 -26.632 1.00 29.68 243 ALA A N 1
ATOM 1484 C CA . ALA A 1 194 ? -12.998 56.453 -27.835 1.00 28.86 243 ALA A CA 1
ATOM 1485 C C . ALA A 1 194 ? -11.811 57.365 -27.606 1.00 29.01 243 ALA A C 1
ATOM 1486 O O . ALA A 1 194 ? -10.681 57.040 -27.961 1.00 29.34 243 ALA A O 1
ATOM 1488 N N . HIS A 1 195 ? -12.058 58.508 -26.987 1.00 29.03 244 HIS A N 1
ATOM 1489 C CA . HIS A 1 195 ? -10.960 59.356 -26.604 1.00 29.14 244 HIS A CA 1
ATOM 1490 C C . HIS A 1 195 ? -10.034 58.705 -25.546 1.00 28.83 244 HIS A C 1
ATOM 1491 O O . HIS A 1 195 ? -8.835 58.601 -25.751 1.00 28.69 244 HIS A O 1
ATOM 1498 N N . ALA A 1 196 ? -10.592 58.267 -24.429 1.00 28.64 245 ALA A N 1
ATOM 1499 C CA . ALA A 1 196 ? -9.812 57.588 -23.413 1.00 28.99 245 ALA A CA 1
ATOM 1500 C C . ALA A 1 196 ? -8.986 56.419 -23.977 1.00 28.99 245 ALA A C 1
ATOM 1501 O O . ALA A 1 196 ? -7.909 56.120 -23.479 1.00 28.58 245 ALA A O 1
ATOM 1503 N N . SER A 1 197 ? -9.505 55.770 -25.014 1.00 29.20 246 SER A N 1
ATOM 1504 C CA . SER A 1 197 ? -8.873 54.601 -25.616 1.00 29.42 246 SER A CA 1
ATOM 1505 C C . SER A 1 197 ? -7.984 55.029 -26.744 1.00 29.75 246 SER A C 1
ATOM 1506 O O . SER A 1 197 ? -7.246 54.235 -27.321 1.00 29.48 246 SER A O 1
ATOM 1509 N N . ASP A 1 198 ? -8.107 56.293 -27.094 1.00 30.59 247 ASP A N 1
ATOM 1510 C CA . ASP A 1 198 ? -7.217 56.894 -28.047 1.00 32.23 247 ASP A CA 1
ATOM 1511 C C . ASP A 1 198 ? -7.516 56.519 -29.482 1.00 31.79 247 ASP A C 1
ATOM 1512 O O . ASP A 1 198 ? -6.738 56.841 -30.370 1.00 32.44 247 ASP A O 1
ATOM 1517 N N . VAL A 1 199 ? -8.644 55.861 -29.714 1.00 30.71 248 VAL A N 1
ATOM 1518 C CA . VAL A 1 199 ? -9.073 55.555 -31.065 1.00 28.87 248 VAL A CA 1
ATOM 1519 C C . VAL A 1 199 ? -9.929 56.647 -31.689 1.00 28.19 248 VAL A C 1
ATOM 1520 O O . VAL A 1 199 ? -10.215 56.582 -32.863 1.00 27.53 248 VAL A O 1
ATOM 1524 N N . LEU A 1 200 ? -10.290 57.667 -30.920 1.00 28.31 249 LEU A N 1
ATOM 1525 C CA . LEU A 1 200 ? -11.219 58.680 -31.407 1.00 28.56 249 LEU A CA 1
ATOM 1526 C C . LEU 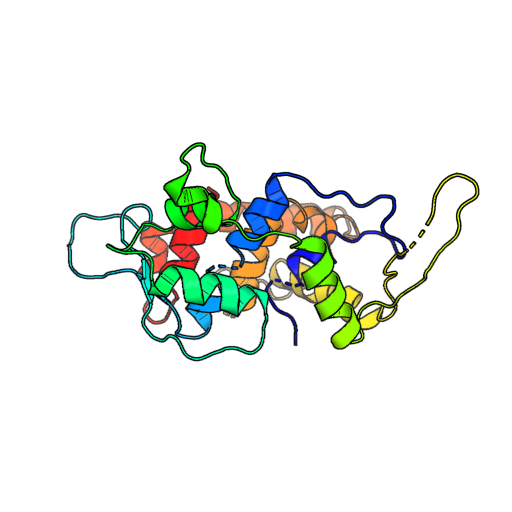A 1 200 ? -10.616 59.444 -32.509 1.00 29.20 249 LEU A C 1
ATOM 1527 O O . LEU A 1 200 ? -11.268 59.750 -33.468 1.00 29.48 249 LEU A O 1
ATOM 1532 N N . GLU A 1 201 ? -9.354 59.770 -32.370 1.00 30.73 250 GLU A N 1
ATOM 1533 C CA . GLU A 1 201 ? -8.722 60.610 -33.340 1.00 32.17 250 GLU A CA 1
ATOM 1534 C C . GLU A 1 201 ? -8.917 60.052 -34.748 1.00 32.21 250 GLU A C 1
ATOM 1535 O O . GLU A 1 201 ? -8.932 60.815 -35.700 1.00 32.87 250 GLU A O 1
ATOM 1541 N N . ASN A 1 202 ? -9.105 58.739 -34.880 1.00 32.69 251 ASN A N 1
ATOM 1542 C CA . ASN A 1 202 ? -9.408 58.093 -36.183 1.00 33.14 251 ASN A CA 1
ATOM 1543 C C . ASN A 1 202 ? -10.678 58.553 -36.883 1.00 33.05 251 ASN A C 1
ATOM 1544 O O . ASN A 1 202 ? -10.785 58.503 -38.114 1.00 32.84 251 ASN A O 1
ATOM 1549 N N . ALA A 1 203 ? -11.666 58.936 -36.092 1.00 33.18 252 ALA A N 1
ATOM 1550 C CA . ALA A 1 203 ? -12.908 59.395 -36.653 1.00 33.81 252 ALA A CA 1
ATOM 1551 C C . ALA A 1 203 ? -12.675 60.736 -37.292 1.00 34.62 252 ALA A C 1
ATOM 1552 O O . ALA A 1 203 ? -13.377 61.087 -38.218 1.00 35.37 252 ALA A O 1
ATOM 1554 N N . PHE A 1 204 ? -11.672 61.469 -36.823 1.00 35.27 253 PHE A N 1
ATOM 1555 C CA . PHE A 1 204 ? -11.444 62.839 -37.266 1.00 35.65 253 PHE A CA 1
ATOM 1556 C C . PHE A 1 204 ? -10.407 63.052 -38.354 1.00 36.81 253 PHE A C 1
ATOM 1557 O O . PHE A 1 204 ? -10.460 64.063 -39.035 1.00 37.81 253 PHE A O 1
ATOM 1565 N N . ALA A 1 205 ? -9.461 62.133 -38.531 1.00 37.91 254 ALA A N 1
ATOM 1566 C CA . ALA A 1 205 ? -8.422 62.319 -39.568 1.00 38.67 254 ALA A CA 1
ATOM 1567 C C . ALA A 1 205 ? -8.958 62.432 -41.003 1.00 39.10 254 ALA A C 1
ATOM 1568 O O . ALA A 1 205 ? -8.398 63.176 -41.813 1.00 39.69 254 ALA A O 1
ATOM 1570 N N . PRO A 1 206 ? -10.050 61.716 -41.329 1.00 39.32 255 PRO A N 1
ATOM 1571 C CA . PRO A 1 206 ? -10.540 61.886 -42.710 1.00 39.65 255 PRO A CA 1
ATOM 1572 C C . PRO A 1 206 ? -11.091 63.288 -43.005 1.00 39.77 255 PRO A C 1
ATOM 1573 O O . PRO A 1 206 ? -11.302 63.610 -44.189 1.00 39.86 255 PRO A O 1
ATOM 1577 N N . LEU A 1 207 ? -11.291 64.098 -41.953 1.00 39.16 256 LEU A N 1
ATOM 1578 C CA . LEU A 1 207 ? -11.950 65.402 -42.054 1.00 38.99 256 LEU A CA 1
ATOM 1579 C C . LEU A 1 207 ? -11.142 66.518 -42.739 1.00 39.72 256 LEU A C 1
ATOM 1580 O O . LEU A 1 207 ? -9.910 66.508 -42.768 1.00 40.06 256 LEU A O 1
ATOM 1585 N N . LEU A 1 208 ? -11.854 67.504 -43.268 1.00 40.21 257 LEU A N 1
ATOM 1586 C CA . LEU A 1 208 ? -11.223 68.737 -43.706 1.00 40.71 257 LEU A CA 1
ATOM 1587 C C . LEU A 1 208 ? -10.687 69.538 -42.540 1.00 40.98 257 LEU A C 1
ATOM 1588 O O . LEU A 1 208 ? -11.299 69.589 -41.467 1.00 40.86 257 LEU A O 1
ATOM 1593 N N . ASP A 1 209 ? -9.554 70.192 -42.773 1.00 41.53 258 ASP A N 1
ATOM 1594 C CA . ASP A 1 209 ? -8.934 71.063 -41.769 1.00 42.07 258 ASP A CA 1
ATOM 1595 C C . ASP A 1 209 ? -9.941 71.775 -40.843 1.00 41.49 258 ASP A C 1
ATOM 1596 O O . ASP A 1 209 ? -9.844 71.683 -39.624 1.00 40.83 258 ASP A O 1
ATOM 1601 N N . GLU A 1 210 ? -10.920 72.453 -41.426 1.00 41.50 259 GLU A N 1
ATOM 1602 C CA . GLU A 1 210 ? -11.780 73.336 -40.647 1.00 41.70 259 GLU A CA 1
ATOM 1603 C C . GLU A 1 210 ? -12.700 72.563 -39.705 1.00 40.93 259 GLU A C 1
ATOM 1604 O O . GLU A 1 210 ? -12.860 72.933 -38.544 1.00 40.38 259 GLU A O 1
ATOM 1610 N N . GLN A 1 211 ? -13.282 71.486 -40.231 1.00 40.91 260 GLN A N 1
ATOM 1611 C CA . GLN A 1 211 ? -14.075 70.519 -39.455 1.00 40.67 260 GLN A CA 1
ATOM 1612 C C . GLN A 1 211 ? -13.187 69.874 -38.409 1.00 41.07 260 GLN A C 1
ATOM 1613 O O . GLN A 1 211 ? -13.581 69.749 -37.255 1.00 41.55 260 GLN A O 1
ATOM 1619 N N . TYR A 1 212 ? -11.983 69.477 -38.807 1.00 41.22 261 TYR A N 1
ATOM 1620 C CA . TYR A 1 212 ? -11.067 68.904 -37.857 1.00 41.25 261 TYR A CA 1
ATOM 1621 C C . TYR A 1 212 ? -10.918 69.770 -36.607 1.00 40.91 261 TYR A C 1
ATOM 1622 O O . TYR A 1 212 ? -11.133 69.274 -35.525 1.00 40.88 261 TYR A O 1
ATOM 1631 N N . ASP A 1 213 ? -10.582 71.055 -36.751 1.00 41.03 262 ASP A N 1
ATOM 1632 C CA . ASP A 1 213 ? -10.421 71.959 -35.587 1.00 41.04 262 ASP A CA 1
ATOM 1633 C C . ASP A 1 213 ? -11.697 72.065 -34.791 1.00 40.96 262 ASP A C 1
ATOM 1634 O O . ASP A 1 213 ? -11.681 72.085 -33.559 1.00 41.54 262 ASP A O 1
ATOM 1639 N N . LEU A 1 214 ? -12.802 72.190 -35.512 1.00 40.25 263 LEU A N 1
ATOM 1640 C CA . LEU A 1 214 ? -14.079 72.427 -34.906 1.00 39.35 263 LEU A CA 1
ATOM 1641 C C . LEU A 1 214 ? -14.471 71.275 -33.994 1.00 38.90 263 LEU A C 1
ATOM 1642 O O . LEU A 1 214 ? -14.725 71.470 -32.800 1.00 38.63 263 LEU A O 1
ATOM 1647 N N . ALA A 1 215 ? -14.506 70.075 -34.569 1.00 38.84 264 ALA A N 1
ATOM 1648 C CA . ALA A 1 215 ? -14.711 68.831 -33.828 1.00 38.80 264 ALA A CA 1
ATOM 1649 C C . ALA A 1 215 ? -13.846 68.805 -32.569 1.00 39.06 264 ALA A C 1
ATOM 1650 O O . ALA A 1 215 ? -14.375 68.725 -31.437 1.00 39.34 264 ALA A O 1
ATOM 1652 N N . THR A 1 216 ? -12.526 68.900 -32.774 1.00 38.61 265 THR A N 1
ATOM 1653 C CA . THR A 1 216 ? -11.551 69.022 -31.690 1.00 38.49 265 THR A CA 1
ATOM 1654 C C . THR A 1 216 ? -11.933 70.048 -30.600 1.00 38.89 265 THR A C 1
ATOM 1655 O O . THR A 1 216 ? -11.988 69.681 -29.422 1.00 39.23 265 THR A O 1
ATOM 1659 N N . LYS A 1 217 ? -12.182 71.316 -30.972 1.00 38.99 266 LYS A N 1
ATOM 1660 C CA . LYS A 1 217 ? -12.686 72.311 -30.009 1.00 39.13 266 LYS A CA 1
ATOM 1661 C C . LYS A 1 217 ? -13.854 71.698 -29.212 1.00 39.45 266 LYS A C 1
ATOM 1662 O O . LYS A 1 217 ? -13.828 71.670 -27.969 1.00 39.53 266 LYS A O 1
ATOM 1664 N N . ARG A 1 218 ? -14.845 71.164 -29.930 1.00 39.50 267 ARG A N 1
ATOM 1665 C CA . ARG A 1 218 ? -16.047 70.636 -29.296 1.00 40.05 267 ARG A CA 1
ATOM 1666 C C . ARG A 1 218 ? -15.777 69.447 -28.363 1.00 40.60 267 ARG A C 1
ATOM 1667 O O . ARG A 1 218 ? -16.351 69.334 -27.276 1.00 40.65 267 ARG A O 1
ATOM 1675 N N . VAL A 1 219 ? -14.915 68.545 -28.801 1.00 40.96 268 VAL A N 1
ATOM 1676 C CA . VAL A 1 219 ? -14.503 67.479 -27.930 1.00 41.37 268 VAL A CA 1
ATOM 1677 C C . VAL A 1 219 ? -13.803 68.074 -26.711 1.00 41.97 268 VAL A C 1
ATOM 1678 O O . VAL A 1 219 ? -14.224 67.822 -25.590 1.00 41.76 268 VAL A O 1
ATOM 1682 N N . ARG A 1 220 ? -12.778 68.903 -26.910 1.00 42.82 269 ARG A N 1
ATOM 1683 C CA . ARG A 1 220 ? -12.074 69.388 -25.745 1.00 44.04 269 ARG A CA 1
ATOM 1684 C C . ARG A 1 220 ? -13.057 70.046 -24.788 1.00 43.80 269 ARG A C 1
ATOM 1685 O O . ARG A 1 220 ? -12.977 69.856 -23.581 1.00 43.74 269 ARG A O 1
ATOM 1693 N N . GLN A 1 221 ? -14.042 70.733 -25.341 1.00 43.86 270 GLN A N 1
ATOM 1694 C CA . GLN A 1 221 ? -15.088 71.324 -24.526 1.00 44.04 270 GLN A CA 1
ATOM 1695 C C . GLN A 1 221 ? -15.850 70.296 -23.671 1.00 43.35 270 GLN A C 1
ATOM 1696 O O . GLN A 1 221 ? -15.979 70.472 -22.462 1.00 43.35 270 GLN A O 1
ATOM 1702 N N . LEU A 1 222 ? -16.332 69.228 -24.304 1.00 43.15 271 LEU A N 1
ATOM 1703 C CA . LEU A 1 222 ? -16.874 68.044 -23.604 1.00 42.74 271 LEU A CA 1
ATOM 1704 C C . LEU A 1 222 ? -15.933 67.436 -22.563 1.00 43.25 271 LEU A C 1
ATOM 1705 O O . LEU A 1 222 ? -16.391 66.869 -21.584 1.00 43.06 271 LEU A O 1
ATOM 1710 N N . LEU A 1 223 ? -14.625 67.521 -22.786 1.00 43.79 272 LEU A N 1
ATOM 1711 C CA . LEU A 1 223 ? -13.672 67.038 -21.792 1.00 44.85 272 LEU A CA 1
ATOM 1712 C C . LEU A 1 223 ? -13.532 67.981 -20.616 1.00 45.72 272 LEU A C 1
ATOM 1713 O O . LEU A 1 223 ? -13.110 67.574 -19.533 1.00 45.89 272 LEU A O 1
ATOM 1718 N N . ASP A 1 224 ? -13.895 69.240 -20.824 1.00 46.87 273 ASP A N 1
ATOM 1719 C CA . ASP A 1 224 ? -13.732 70.242 -19.791 1.00 48.25 273 ASP A CA 1
ATOM 1720 C C . ASP A 1 224 ? -14.900 70.227 -18.822 1.00 48.69 273 ASP A C 1
ATOM 1721 O O . ASP A 1 224 ? -14.787 70.772 -17.728 1.00 49.37 273 ASP A O 1
ATOM 1726 N N . LEU A 1 225 ? -16.015 69.590 -19.193 1.00 49.10 274 LEU A N 1
ATOM 1727 C CA . LEU A 1 225 ? -17.157 69.453 -18.266 1.00 49.26 274 LEU A CA 1
ATOM 1728 C C . LEU A 1 225 ? -16.733 68.857 -16.943 1.00 49.83 274 LEU A C 1
ATOM 1729 O O . LEU A 1 225 ? -15.696 68.190 -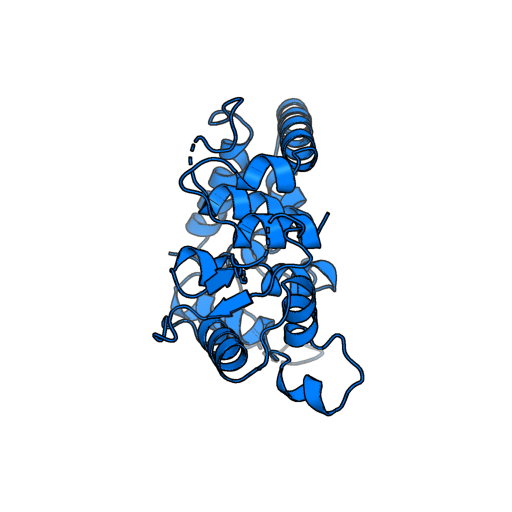16.849 1.00 49.65 274 LEU A O 1
ATOM 1734 N N . ASP A 1 226 ? -17.535 69.092 -15.915 1.00 50.68 275 ASP A N 1
ATOM 1735 C CA . ASP A 1 226 ? -17.248 68.478 -14.638 1.00 51.72 275 ASP A CA 1
ATOM 1736 C C . ASP A 1 226 ? -18.296 67.430 -14.298 1.00 51.83 275 ASP A C 1
ATOM 1737 O O . ASP A 1 226 ? -19.467 67.765 -14.095 1.00 51.31 275 ASP A O 1
ATOM 1742 N N . PRO A 1 227 ? -17.868 66.150 -14.241 1.00 52.24 276 PRO A N 1
ATOM 1743 C CA . PRO A 1 227 ? -18.763 65.026 -13.967 1.00 52.75 276 PRO A CA 1
ATOM 1744 C C . PRO A 1 227 ? -19.524 65.181 -12.639 1.00 53.67 276 PRO A C 1
ATOM 1745 O O . PRO A 1 227 ? -20.659 64.717 -12.526 1.00 53.88 276 PRO A O 1
ATOM 1749 N N . GLU A 1 228 ? -18.916 65.848 -11.657 1.00 54.49 277 GLU A N 1
ATOM 1750 C CA . GLU A 1 228 ? -19.559 66.086 -10.366 1.00 55.23 277 GLU A CA 1
ATOM 1751 C C . GLU A 1 228 ? -20.748 67.023 -10.516 1.00 56.00 277 GLU A C 1
ATOM 1752 O O . GLU A 1 228 ? -21.794 66.821 -9.897 1.00 56.02 277 GLU A O 1
ATOM 1758 N N . VAL A 1 229 ? -20.564 68.057 -11.334 1.00 57.03 278 VAL A N 1
ATOM 1759 C CA . VAL A 1 229 ? -21.635 68.979 -11.688 1.00 58.08 278 VAL A CA 1
ATOM 1760 C C . VAL A 1 229 ? -22.631 68.204 -12.544 1.00 59.14 278 VAL A C 1
ATOM 1761 O O . VAL A 1 229 ? -23.849 68.287 -12.337 1.00 59.23 278 VAL A O 1
ATOM 1765 N N . GLU A 1 230 ? -22.098 67.443 -13.502 1.00 60.37 279 GLU A N 1
ATOM 1766 C CA . GLU A 1 230 ? -22.916 66.939 -14.610 1.00 61.64 279 GLU A CA 1
ATOM 1767 C C . GLU A 1 230 ? -23.766 65.736 -14.247 1.00 62.43 279 GLU A C 1
ATOM 1768 O O . GLU A 1 230 ? -24.829 65.534 -14.844 1.00 63.08 279 GLU A O 1
ATOM 1774 N N . CYS A 1 231 ? -23.331 64.943 -13.271 1.00 63.02 280 CYS A N 1
ATOM 1775 C CA . CYS A 1 231 ? -24.123 63.779 -12.882 1.00 64.00 280 CYS A CA 1
ATOM 1776 C C . CYS A 1 231 ? -25.342 64.163 -12.038 1.00 64.46 280 CYS A C 1
ATOM 1777 O O . CYS A 1 231 ? -25.968 63.297 -11.418 1.00 64.40 280 CYS A O 1
ATOM 1780 N N . LEU A 1 232 ? -25.664 65.459 -12.015 1.00 65.14 281 LEU A N 1
ATOM 1781 C CA . LEU A 1 232 ? -26.800 65.966 -11.248 1.00 65.71 281 LEU A CA 1
ATOM 1782 C C . LEU A 1 232 ? -28.071 66.135 -12.081 1.00 66.09 281 LEU A C 1
ATOM 1783 O O . LEU A 1 232 ? -29.172 66.015 -11.535 1.00 66.28 281 LEU A O 1
ATOM 1788 N N . LYS A 1 233 ? -27.934 66.394 -13.388 1.00 66.45 282 LYS A N 1
ATOM 1789 C CA . LYS A 1 233 ? -29.105 66.456 -14.286 1.00 66.74 282 LYS A CA 1
ATOM 1790 C C . LYS A 1 233 ? -29.991 65.215 -14.049 1.00 66.95 282 LYS A C 1
ATOM 1791 O O . LYS A 1 233 ? -29.484 64.091 -13.899 1.00 66.86 282 LYS A O 1
ATOM 1793 N N . ALA A 1 234 ? -31.304 65.426 -13.939 1.00 67.21 283 ALA A N 1
ATOM 1794 C CA . ALA A 1 234 ? -32.225 64.311 -13.646 1.00 67.06 283 ALA A CA 1
ATOM 1795 C C . ALA A 1 234 ? -32.378 63.456 -14.905 1.00 66.51 283 ALA A C 1
ATOM 1796 O O . ALA A 1 234 ? -32.428 64.004 -16.026 1.00 66.30 283 ALA A O 1
ATOM 1798 N N . ASN A 1 235 ? -32.433 62.128 -14.713 1.00 65.42 284 ASN A N 1
ATOM 1799 C CA . ASN A 1 235 ? -32.351 61.146 -15.823 1.00 64.13 284 ASN A CA 1
ATOM 1800 C C . ASN A 1 235 ? -30.981 61.161 -16.590 1.00 62.72 284 ASN A C 1
ATOM 1801 O O . ASN A 1 235 ? -30.906 61.489 -17.790 1.00 62.43 284 ASN A O 1
ATOM 1803 N N . THR A 1 236 ? -29.895 60.867 -15.870 1.00 60.52 285 THR A N 1
ATOM 1804 C CA . THR A 1 236 ? -28.650 60.438 -16.518 1.00 58.24 285 THR A CA 1
ATOM 1805 C C . THR A 1 236 ? -28.098 59.271 -15.759 1.00 56.17 285 THR A C 1
ATOM 1806 O O . THR A 1 236 ? -28.568 58.910 -14.664 1.00 56.32 285 THR A O 1
ATOM 1810 N N . ASN A 1 237 ? -27.073 58.687 -16.341 1.0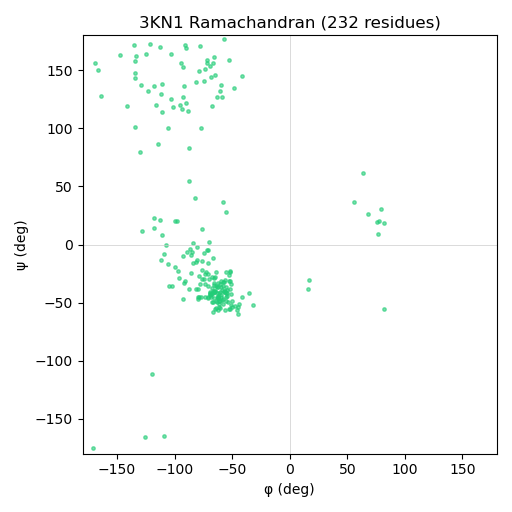0 52.80 286 ASN A N 1
ATOM 1811 C CA . ASN A 1 237 ? -26.434 57.622 -15.683 1.00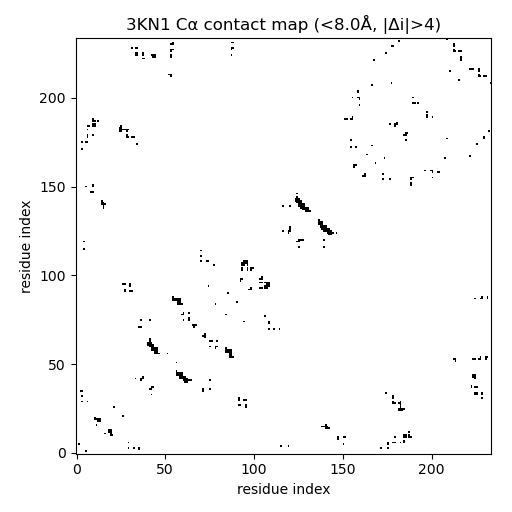 49.67 286 ASN A CA 1
ATOM 1812 C C . ASN A 1 237 ? -25.234 58.095 -14.851 1.00 48.06 286 ASN A C 1
ATOM 1813 O O . ASN A 1 237 ? -24.261 58.645 -15.384 1.00 47.57 286 ASN A O 1
ATOM 1818 N N . GLU A 1 238 ? -25.315 57.905 -13.536 1.00 45.97 287 GLU A N 1
ATOM 1819 C CA . GLU A 1 238 ? -24.207 58.290 -12.664 1.00 43.78 287 GLU A CA 1
ATOM 1820 C C . GLU A 1 238 ? -22.946 57.448 -12.959 1.00 41.55 287 GLU A C 1
ATOM 1821 O O . GLU A 1 238 ? -21.854 57.981 -12.985 1.00 41.42 287 GLU A O 1
ATOM 1827 N N . VAL A 1 239 ? -23.100 56.148 -13.214 1.00 38.78 288 VAL A N 1
ATOM 1828 C CA . VAL A 1 239 ? -21.953 55.280 -13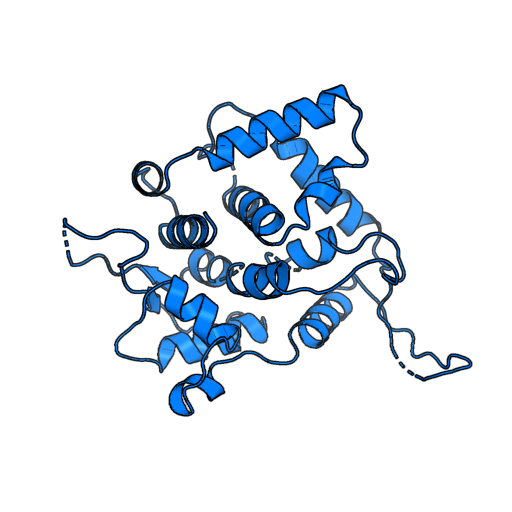.460 1.00 35.99 288 VAL A CA 1
ATOM 1829 C C . VAL A 1 239 ? -21.157 55.751 -14.658 1.00 35.00 288 VAL A C 1
ATOM 1830 O O . VAL A 1 239 ? -19.933 55.646 -14.672 1.00 33.81 288 VAL A O 1
ATOM 1834 N N . LEU A 1 240 ? -21.867 56.263 -15.665 1.00 34.00 289 LEU A N 1
ATOM 1835 C CA . LEU A 1 240 ? -21.240 56.819 -16.857 1.00 33.06 289 LEU A CA 1
ATOM 1836 C C . LEU A 1 240 ? -20.238 57.905 -16.479 1.00 32.78 289 LEU A C 1
ATOM 1837 O O . LEU A 1 240 ? -19.113 57.904 -16.974 1.00 32.76 289 LEU A O 1
ATOM 1842 N N . TRP A 1 241 ? -20.650 58.843 -15.620 1.00 32.10 290 TRP A N 1
ATOM 1843 C CA . TRP A 1 241 ? -19.787 59.976 -15.271 1.00 31.13 290 TRP A CA 1
ATOM 1844 C C . TRP A 1 241 ? -18.712 59.553 -14.314 1.00 31.30 290 TRP A C 1
ATOM 1845 O O . TRP A 1 241 ? -17.637 60.132 -14.304 1.00 31.71 290 TRP A O 1
ATOM 1856 N N . ALA A 1 242 ? -18.991 58.553 -13.497 1.00 30.97 291 ALA A N 1
ATOM 1857 C CA . ALA A 1 242 ? -17.936 57.998 -12.703 1.00 31.50 291 ALA A CA 1
ATOM 1858 C C . ALA A 1 242 ? -16.867 57.497 -13.678 1.00 32.47 291 ALA A C 1
ATOM 1859 O O . ALA A 1 242 ? -15.690 57.791 -13.524 1.00 32.90 291 ALA A O 1
ATOM 1861 N N . VAL A 1 243 ? -17.283 56.762 -14.705 1.00 33.23 292 VAL A N 1
ATOM 1862 C CA . VAL A 1 243 ? -16.331 56.157 -15.616 1.00 33.78 292 VAL A CA 1
ATOM 1863 C C . VAL A 1 243 ? -15.596 57.277 -16.370 1.00 35.19 292 VAL A C 1
ATOM 1864 O O . VAL A 1 243 ? -14.404 57.182 -16.683 1.00 35.39 292 VAL A O 1
ATOM 1868 N N . VAL A 1 244 ? -16.294 58.369 -16.625 1.00 36.53 293 VAL A N 1
ATOM 1869 C CA . VAL A 1 244 ? -15.636 59.499 -17.254 1.00 37.42 293 VAL A CA 1
ATOM 1870 C C . VAL A 1 244 ? -14.654 60.154 -16.318 1.00 37.63 293 VAL A C 1
ATOM 1871 O O . VAL A 1 244 ? -13.578 60.539 -16.737 1.00 38.41 293 VAL A O 1
ATOM 1875 N N . ALA A 1 245 ? -15.031 60.287 -15.055 1.00 38.10 294 ALA A N 1
ATOM 1876 C CA . ALA A 1 245 ? -14.126 60.778 -14.033 1.00 38.51 294 ALA A CA 1
ATOM 1877 C C . ALA A 1 245 ? -12.834 59.966 -14.033 1.00 39.08 294 ALA A C 1
ATOM 1878 O O . ALA A 1 245 ? -11.750 60.522 -14.198 1.00 39.84 294 ALA A O 1
ATOM 1880 N N . ALA A 1 246 ? -12.970 58.649 -13.896 1.00 39.55 295 ALA A N 1
ATOM 1881 C CA . ALA A 1 246 ? -11.852 57.705 -13.834 1.00 39.99 295 ALA A CA 1
ATOM 1882 C C . ALA A 1 246 ? -10.807 57.804 -14.962 1.00 40.60 295 ALA A C 1
ATOM 1883 O O . ALA A 1 246 ? -9.671 57.396 -14.793 1.00 40.68 295 ALA A O 1
ATOM 1885 N N . PHE A 1 247 ? -11.195 58.346 -16.105 1.00 42.02 296 PHE A N 1
ATOM 1886 C CA . PHE A 1 247 ? -10.309 58.452 -17.266 1.00 43.31 296 PHE A CA 1
ATOM 1887 C C . PHE A 1 247 ? -9.971 59.914 -17.579 1.00 44.49 296 PHE A C 1
ATOM 1888 O O . PHE A 1 247 ? -9.624 60.212 -18.735 1.00 44.92 296 PHE A O 1
ATOM 1896 N N . THR A 1 248 ? -10.117 60.810 -16.575 1.00 45.46 297 THR A N 1
ATOM 1897 C CA . THR A 1 248 ? -9.858 62.281 -16.679 1.00 45.78 297 THR A CA 1
ATOM 1898 C C . THR A 1 248 ? -8.924 62.785 -15.574 1.00 46.09 297 THR A C 1
ATOM 1899 O O . THR A 1 248 ? -7.957 62.104 -15.205 1.00 46.55 297 THR A O 1
#

CATH classification: 1.10.3630.10

Radius of gyration: 18.4 Å; Cα contacts (8 Å, |Δi|>4): 286; chains: 1; bounding box: 39×43×48 Å

InterPro domains:
  IPR008628 Golgi phosphoprotein 3-like [PF05719] (62-276)
  IPR008628 Golgi phosphoprotein 3-like [PTHR12704] (1-298)
  IPR038261 Golgi phosphoprotein 3-like domain superfamily [G3DSA:1.10.3630.10] (50-298)

Nearest PDB structures (foldseek):
  3kn1-assembly1_A  TM=1.003E+00  e=1.698E-37  Homo sapiens
  2zih-assembly1_C  TM=8.617E-01  e=1.562E-17  Saccharomyces cerevisiae
  4tu3-assembly1_A  TM=8.052E-01  e=2.984E-15  Saccharomyces cerevisiae S288C
  5hs8-assembly1_A  TM=4.469E-01  e=2.276E+00  Bacillus subtilis subsp. subtilis str. 168
  6lbi-assembly1_D  TM=3.407E-01  e=4.966E+00  Homo sapiens

Foldseek 3Di:
DDQLLLLVLLQQDAFQRPVGDDDDQVLLLVLLSLVRCQVVVQKAWDDPDVPDDLQFTFIDGRDLDDDPQVVVNLLSVCQVPDPPTHHDLVSSCLQCQVDPDPVSRVNHDPPPVVSSLVVCVVVVQWHWDFDDDPVDTITTTGDPVVVSVVSLVLLLCCQPVVDDPDDVVDPSNLLSLLSSVSSPSNVSSQVVDDPVSSVSSVVSSVVSLPDQLRVVVPPPPDGNSSSSSSVSSD

Organism: Homo sapiens (NCBI:txid9606)

B-factor: mean 38.23, std 13.03, range [11.27, 109.27]

Secondary structure (DSSP, 8-state):
-----HHHHHT--SSS-TT----HHHHHHHHH--HHHHHTTSEEE--------TTTSBEEES-----S-HHHHHHHHHHHHS-S--BHHHHHHHHHT----HHHHTTPPP-HHHHHHHHHHHTTSB--B---BTTB--B--B--HHHHHHHHHHHHHHTTTT--S-TT--HHHHHHHHHHHHTT-THHHHTTS-HHHHHHHHHHHHHHHHS-HHHHTTSSS--HHHHHHHHHT-

Sequence (234 aa):
RLTLEEVLLLGLKDREGYTSFWNDCISSGLRGCLIELALRGRLQLEACGRRKSLLTRKVICKSDAPTGDVLLDEALKHVKETQPPETVQNWIELLSGETWNPLKLHYQLRNVRERLAKNLVEKGVLTTEKQNFLLFDTTHPLTNNNIKQRLIKKVQEAVLDKWVNDPHRDRRLLALIYLAHASDVLENAFAPLLDEQYDLATKRVRQLLDLDPEVECLKANTNEVLWAVVAAFT